Protein AF-A0A811YHH3-F1 (afdb_monomer)

Mean predicted aligned error: 13.28 Å

Nearest PDB structures (foldseek):
  6ade-assembly1_A  TM=9.528E-01  e=1.768E-38  Homo sapiens
  6lgm-assembly1_D  TM=9.668E-01  e=1.278E-37  Mus musculus
  6ynd-assembly1_A  TM=9.698E-01  e=2.095E-37  Homo sapiens
  8de5-assembly1_A  TM=9.684E-01  e=1.357E-33  Paracoccidioides lutzii Pb01
  7xzg-assembly1_A  TM=9.543E-01  e=1.935E-32  Candida albicans SC5314

InterPro domains:
  IPR020828 Glyceraldehyde 3-phosphate dehydrogenase, NAD(P) binding domain [SM00846] (1-48)
  IPR020829 Glyceraldehyde 3-phosphate dehydrogenase, catalytic domain [PF02800] (53-157)
  IPR020830 Glyceraldehyde 3-phosphate dehydrogenase, active site [PS00071] (46-53)
  IPR020831 Glyceraldehyde/Erythrose phosphate dehydrogenase family [PR00078] (7-20)
  IPR020831 Glyceraldehyde/Erythrose phosphate dehydrogenase family [PR00078] (42-60)
  IPR020831 Glyceraldehyde/Erythrose phosphate dehydrogenase family [PR00078] (69-85)
  IPR020831 Glyceraldehyde/Erythrose phosphate dehydrogenase family [PR00078] (126-143)
  IPR020831 Glyceraldehyde/Erythrose phosphate dehydrogenase family [PTHR10836] (1-210)
  IPR036291 NAD(P)-binding domain superfamily [SSF51735] (1-69)

Structure (mmCIF, N/CA/C/O backbone):
data_AF-A0A811YHH3-F1
#
_entry.id   AF-A0A811YHH3-F1
#
loop_
_atom_site.group_PDB
_atom_site.id
_atom_site.type_symbol
_atom_site.label_atom_id
_atom_site.label_alt_id
_atom_site.label_comp_id
_atom_site.label_asym_id
_atom_site.label_entity_id
_atom_site.label_seq_id
_atom_site.pdbx_PDB_ins_code
_atom_site.Cartn_x
_atom_site.Cartn_y
_atom_site.Cartn_z
_atom_site.occupancy
_atom_site.B_iso_or_equiv
_atom_site.auth_seq_id
_atom_site.auth_comp_id
_atom_site.auth_asym_id
_atom_site.auth_atom_id
_atom_site.pdbx_PDB_model_num
ATOM 1 N N . MET A 1 1 ? -6.705 -0.182 19.505 1.00 83.38 1 MET A N 1
ATOM 2 C CA . MET A 1 1 ? -8.167 -0.328 19.659 1.00 83.38 1 MET A CA 1
ATOM 3 C C . MET A 1 1 ? -8.702 0.463 20.841 1.00 83.38 1 MET A C 1
ATOM 5 O O . MET A 1 1 ? -9.678 1.171 20.647 1.00 83.38 1 MET A O 1
ATOM 9 N N . GLU A 1 2 ? -8.070 0.426 22.019 1.00 88.69 2 GLU A N 1
ATOM 10 C CA . GLU A 1 2 ? -8.538 1.144 23.222 1.00 88.69 2 GLU A CA 1
ATOM 11 C C . GLU A 1 2 ? -8.818 2.642 22.992 1.00 88.69 2 GLU A C 1
ATOM 13 O O . GLU A 1 2 ? -9.940 3.094 23.212 1.00 88.69 2 GLU A O 1
ATOM 18 N N . LYS A 1 3 ? -7.838 3.393 22.458 1.00 92.56 3 LYS A N 1
ATOM 19 C CA . LYS A 1 3 ? -7.996 4.830 22.155 1.00 92.56 3 LYS A CA 1
ATOM 20 C C . LYS A 1 3 ? -9.152 5.099 21.181 1.00 92.56 3 LYS A C 1
ATOM 22 O O . LYS A 1 3 ? -9.981 5.967 21.423 1.00 92.56 3 LYS A O 1
ATOM 27 N N . ALA A 1 4 ? -9.244 4.314 20.106 1.00 93.69 4 ALA A N 1
ATOM 28 C CA . ALA A 1 4 ? -10.322 4.422 19.119 1.00 93.69 4 ALA A CA 1
ATOM 29 C C . ALA A 1 4 ? -11.697 4.045 19.709 1.00 93.69 4 ALA A C 1
ATOM 31 O O . ALA A 1 4 ? -12.717 4.611 19.322 1.00 93.69 4 ALA A O 1
ATOM 32 N N . GLY A 1 5 ? -11.728 3.140 20.692 1.00 93.00 5 GLY A N 1
ATOM 33 C CA . GLY A 1 5 ? -12.937 2.719 21.397 1.00 93.00 5 GLY A CA 1
ATOM 34 C C . GLY A 1 5 ? -13.609 3.831 22.203 1.00 93.00 5 GLY A C 1
ATOM 35 O O . GLY A 1 5 ? -14.798 3.723 22.498 1.00 93.00 5 GLY A O 1
ATOM 36 N N . ALA A 1 6 ? -12.908 4.931 22.499 1.00 95.94 6 ALA A N 1
ATOM 37 C CA . ALA A 1 6 ? -13.519 6.116 23.097 1.00 95.94 6 ALA A CA 1
ATOM 38 C C . ALA A 1 6 ? -14.669 6.677 22.237 1.00 95.94 6 ALA A C 1
ATOM 40 O O . ALA A 1 6 ? -15.675 7.121 22.783 1.00 95.94 6 ALA A O 1
ATOM 41 N N . HIS A 1 7 ? -14.588 6.570 20.906 1.00 93.69 7 HIS A N 1
ATOM 42 C CA . HIS A 1 7 ? -15.678 6.990 20.019 1.00 93.69 7 HIS A CA 1
ATOM 43 C C . HIS A 1 7 ? -16.913 6.100 20.134 1.00 93.69 7 HIS A C 1
ATOM 45 O O . HIS A 1 7 ? -18.030 6.607 20.059 1.00 93.69 7 HIS A O 1
ATOM 51 N N . LEU A 1 8 ? -16.729 4.797 20.371 1.00 93.12 8 LEU A N 1
ATOM 52 C CA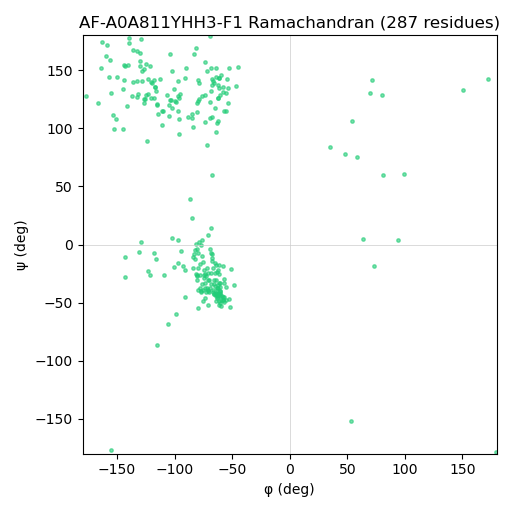 . LEU A 1 8 ? -17.845 3.884 20.627 1.00 93.12 8 LEU A CA 1
ATOM 53 C C . LEU A 1 8 ? -18.537 4.232 21.951 1.00 93.12 8 LEU A C 1
ATOM 55 O O . LEU A 1 8 ? -19.761 4.279 22.011 1.00 93.12 8 LEU A O 1
ATOM 59 N N . LYS A 1 9 ? -17.757 4.566 22.992 1.00 93.69 9 LYS A N 1
ATOM 60 C CA . LYS A 1 9 ? -18.299 5.083 24.263 1.00 93.69 9 LYS A CA 1
ATOM 61 C C . LYS A 1 9 ? -19.050 6.406 24.070 1.00 93.69 9 LYS A C 1
ATOM 63 O O . LYS A 1 9 ? -20.044 6.641 24.743 1.00 93.69 9 LYS A O 1
ATOM 68 N N . GLY A 1 10 ? -18.602 7.236 23.126 1.00 94.94 10 GLY A N 1
ATOM 69 C CA . GLY A 1 10 ? -19.262 8.479 22.717 1.00 94.94 10 GLY A CA 1
ATOM 70 C C . GLY A 1 10 ? -20.494 8.303 21.817 1.00 94.94 10 GLY A C 1
ATOM 71 O O . GLY A 1 10 ? -21.040 9.302 21.357 1.00 94.94 10 GLY A O 1
ATOM 72 N N . GLY A 1 11 ? -20.931 7.069 21.540 1.00 93.69 11 GLY A N 1
ATOM 73 C CA . GLY A 1 11 ? -22.145 6.780 20.769 1.00 93.69 11 GLY A CA 1
ATOM 74 C C . GLY A 1 11 ? -21.936 6.554 19.270 1.00 93.69 11 GLY A C 1
ATOM 75 O O . GLY A 1 11 ? -22.912 6.347 18.547 1.00 93.69 11 GLY A O 1
ATOM 76 N N . ALA A 1 12 ? -20.695 6.554 18.773 1.00 93.62 12 ALA A N 1
ATOM 77 C CA . ALA A 1 12 ? -20.431 6.139 17.398 1.00 93.62 12 ALA A CA 1
ATOM 78 C C . ALA A 1 12 ? -20.701 4.635 17.237 1.00 93.62 12 ALA A C 1
ATOM 80 O O . ALA A 1 12 ? -20.284 3.824 18.060 1.00 93.62 12 ALA A O 1
ATOM 81 N N . LYS A 1 13 ? -21.356 4.244 16.139 1.00 92.56 13 LYS A N 1
ATOM 82 C CA . LYS A 1 13 ? -21.619 2.827 15.832 1.00 92.56 13 LYS A CA 1
ATOM 83 C C . LYS A 1 13 ? -20.361 2.089 15.361 1.00 92.56 13 LYS A C 1
ATOM 85 O O . LYS A 1 13 ? -20.167 0.920 15.678 1.00 92.56 13 LYS A O 1
ATOM 90 N N . ARG A 1 14 ? -19.524 2.777 14.580 1.00 93.38 14 ARG A N 1
ATOM 91 C CA . ARG A 1 14 ? -18.320 2.245 13.927 1.00 93.38 14 ARG A CA 1
ATOM 92 C C . ARG A 1 14 ? -17.190 3.260 13.981 1.00 93.38 14 ARG A C 1
ATOM 94 O O . ARG A 1 14 ? -17.444 4.464 14.007 1.00 93.38 14 ARG A O 1
ATOM 101 N N . VAL A 1 15 ? -15.957 2.765 13.931 1.00 96.00 15 VAL A N 1
ATOM 102 C CA . VAL A 1 15 ? -14.743 3.582 13.845 1.00 96.00 15 VAL A CA 1
ATOM 103 C C . VAL A 1 15 ? -13.830 3.038 12.752 1.00 96.00 15 VAL A C 1
ATOM 105 O O . VAL A 1 15 ? -13.449 1.868 12.784 1.00 96.00 15 VAL A O 1
ATOM 108 N N . THR A 1 16 ? -13.434 3.914 11.831 1.00 96.44 16 THR A N 1
ATOM 109 C CA . THR A 1 16 ? -12.433 3.623 10.800 1.00 96.44 16 THR A CA 1
ATOM 110 C C . THR A 1 16 ? -11.176 4.433 11.091 1.00 96.44 16 THR A C 1
ATOM 112 O O . THR A 1 16 ? -11.189 5.662 11.057 1.00 96.44 16 THR A O 1
ATOM 115 N N . ILE A 1 17 ? -10.080 3.745 11.403 1.00 96.94 17 ILE A N 1
ATOM 116 C CA . ILE A 1 17 ? -8.772 4.352 11.661 1.00 96.94 17 ILE A CA 1
ATOM 117 C C . ILE A 1 17 ? -8.106 4.652 10.313 1.00 96.94 17 ILE A C 1
ATOM 119 O O . ILE A 1 17 ? -7.858 3.729 9.533 1.00 96.94 17 ILE A O 1
ATOM 123 N N . SER A 1 18 ? -7.766 5.918 10.055 1.00 95.62 18 SER A N 1
ATOM 124 C CA . SER A 1 18 ? -7.099 6.359 8.819 1.00 95.62 18 SER A CA 1
ATOM 125 C C . SER A 1 18 ? -5.563 6.246 8.899 1.00 95.62 18 SER A C 1
ATOM 127 O O . SER A 1 18 ? -4.824 7.129 8.465 1.00 95.62 18 SER A O 1
ATOM 129 N N . ALA A 1 19 ? -5.084 5.173 9.525 1.00 93.56 19 ALA A N 1
ATOM 130 C CA . ALA A 1 19 ? -3.677 4.825 9.679 1.00 93.56 19 ALA A CA 1
ATOM 131 C C . ALA A 1 19 ? -3.558 3.323 9.995 1.00 93.56 19 ALA A C 1
ATOM 133 O O . ALA A 1 19 ? -4.543 2.718 10.442 1.00 93.56 19 ALA A O 1
ATOM 134 N N . PRO A 1 20 ? -2.373 2.703 9.830 1.00 92.19 20 PRO A N 1
ATOM 135 C CA . PRO A 1 20 ? -2.136 1.342 10.292 1.00 92.19 20 PRO A CA 1
ATOM 136 C C . PRO A 1 20 ? -2.451 1.185 11.777 1.00 92.19 20 PRO A C 1
ATOM 138 O O . PRO A 1 20 ? -2.141 2.053 12.591 1.00 92.19 20 PRO A O 1
ATOM 141 N N . SER A 1 21 ? -3.016 0.037 12.133 1.00 91.12 21 SER A N 1
ATOM 142 C CA . SER A 1 21 ? -3.275 -0.325 13.521 1.00 91.12 21 SER A CA 1
ATOM 143 C C . SER A 1 21 ? -2.496 -1.579 13.905 1.00 91.12 21 SER A C 1
ATOM 145 O O . SER A 1 21 ? -2.335 -2.509 13.108 1.00 91.12 21 SER A O 1
ATOM 147 N N . ALA A 1 22 ? -1.986 -1.602 15.137 1.00 88.00 22 ALA A N 1
ATOM 148 C CA . ALA A 1 22 ? -1.325 -2.782 15.681 1.00 88.00 22 ALA A CA 1
ATOM 149 C C . ALA A 1 22 ? -2.329 -3.920 15.925 1.00 88.00 22 ALA A C 1
ATOM 151 O O . ALA A 1 22 ? -2.005 -5.080 15.663 1.00 88.00 22 ALA A O 1
ATOM 152 N N . ASP A 1 23 ? -3.534 -3.564 16.375 1.00 90.94 23 ASP A N 1
ATOM 153 C CA . ASP A 1 23 ? -4.532 -4.465 16.946 1.00 90.94 23 ASP A CA 1
ATOM 154 C C . ASP A 1 23 ? -5.891 -4.449 16.226 1.00 90.94 23 ASP A C 1
ATOM 156 O O . ASP A 1 23 ? -6.612 -5.442 16.296 1.00 90.94 23 ASP A O 1
ATOM 160 N N . ALA A 1 24 ? -6.248 -3.380 15.503 1.00 93.75 24 ALA A N 1
ATOM 161 C CA . ALA A 1 24 ? -7.458 -3.378 14.681 1.00 93.75 24 ALA A CA 1
ATOM 162 C C . ALA A 1 24 ? -7.231 -4.117 13.345 1.00 93.75 24 ALA A C 1
ATOM 164 O O . ALA A 1 24 ? -6.170 -3.956 12.726 1.00 93.75 24 ALA A O 1
ATOM 165 N N . PRO A 1 25 ? -8.222 -4.884 12.853 1.00 95.38 25 PRO A N 1
ATOM 166 C CA . PRO A 1 25 ? -8.148 -5.516 11.541 1.00 95.38 25 PRO A CA 1
ATOM 167 C C . PRO A 1 25 ? -8.032 -4.459 10.438 1.00 95.38 25 PRO A C 1
ATOM 169 O O . PRO A 1 25 ? -8.739 -3.448 10.444 1.00 95.38 25 PRO A O 1
ATOM 172 N N . MET A 1 26 ? -7.115 -4.700 9.499 1.00 95.75 26 MET A N 1
ATOM 173 C CA . MET A 1 26 ? -6.829 -3.797 8.387 1.00 95.75 26 MET A CA 1
ATOM 174 C C . MET A 1 26 ? -7.503 -4.276 7.106 1.00 95.75 26 MET A C 1
ATOM 176 O O . MET A 1 26 ? -7.386 -5.449 6.737 1.00 95.75 26 MET A O 1
ATOM 180 N N . PHE A 1 27 ? -8.143 -3.347 6.404 1.00 95.75 27 PHE A N 1
ATOM 181 C CA . PHE A 1 27 ? -8.781 -3.595 5.121 1.00 95.75 27 PHE A CA 1
ATOM 182 C C . PHE A 1 27 ? -8.218 -2.669 4.047 1.00 95.75 27 PHE A C 1
ATOM 184 O O . PHE A 1 27 ? -7.905 -1.512 4.309 1.00 95.75 27 PHE A O 1
ATOM 191 N N . VAL A 1 28 ? -8.080 -3.226 2.848 1.00 94.31 28 VAL A N 1
ATOM 192 C CA . VAL A 1 28 ? -7.706 -2.542 1.613 1.00 94.31 28 VAL A CA 1
ATOM 193 C C . VAL A 1 28 ? -8.769 -2.877 0.569 1.00 94.31 28 VAL A C 1
ATOM 195 O O . VAL A 1 28 ? -9.081 -4.054 0.311 1.00 94.31 28 VAL A O 1
ATOM 198 N N . MET A 1 29 ? -9.346 -1.829 -0.014 1.00 91.44 29 MET A N 1
ATOM 199 C CA . MET A 1 29 ? -10.337 -1.935 -1.084 1.00 91.44 29 MET A CA 1
ATOM 200 C C . MET A 1 29 ? -9.727 -2.638 -2.306 1.00 91.44 29 MET A C 1
ATOM 202 O O . MET A 1 29 ? -8.530 -2.555 -2.557 1.00 91.44 29 MET A O 1
ATOM 206 N N . GLY A 1 30 ? -10.514 -3.458 -3.004 1.00 88.88 30 GLY A N 1
ATOM 207 C CA . GLY A 1 30 ? -10.021 -4.341 -4.076 1.00 88.88 30 GLY A CA 1
ATOM 208 C C . GLY A 1 30 ? -9.218 -5.575 -3.621 1.00 88.88 30 GLY A C 1
ATOM 209 O O . GLY A 1 30 ? -9.133 -6.544 -4.367 1.00 88.88 30 GLY A O 1
ATOM 210 N N . VAL A 1 31 ? -8.695 -5.610 -2.386 1.00 92.62 31 VAL A N 1
ATOM 211 C CA . VAL A 1 31 ? -7.811 -6.701 -1.916 1.00 92.62 31 VAL A CA 1
ATOM 212 C C . VAL A 1 31 ? -8.515 -7.652 -0.949 1.00 92.62 31 VAL A C 1
ATOM 214 O O . VAL A 1 31 ? -8.763 -8.808 -1.283 1.00 92.62 31 VAL A O 1
ATOM 217 N N . ASN A 1 32 ? -8.845 -7.184 0.258 1.00 95.12 32 ASN A N 1
ATOM 218 C CA . ASN A 1 32 ? -9.413 -8.024 1.321 1.00 95.12 32 ASN A CA 1
ATOM 219 C C . ASN A 1 32 ? -10.690 -7.447 1.952 1.00 95.12 32 ASN A C 1
ATOM 221 O O . ASN A 1 32 ? -11.238 -8.075 2.853 1.00 95.12 32 ASN A O 1
ATOM 225 N N . HIS A 1 33 ? -11.184 -6.301 1.474 1.00 92.06 33 HIS A N 1
ATOM 226 C CA . HIS A 1 33 ? -12.417 -5.653 1.943 1.00 92.06 33 HIS A CA 1
ATOM 227 C C . HIS A 1 33 ? -13.626 -6.603 2.042 1.00 92.06 33 HIS A C 1
ATOM 229 O O . HIS A 1 33 ? -14.381 -6.522 3.002 1.00 92.06 33 HIS A O 1
ATOM 235 N N . LYS A 1 34 ? -13.759 -7.585 1.137 1.00 93.12 34 LYS A N 1
ATOM 236 C CA . LYS A 1 34 ? -14.837 -8.596 1.179 1.00 93.12 34 LYS A CA 1
ATOM 237 C C . LYS A 1 34 ? -14.834 -9.475 2.441 1.00 93.12 34 LYS A C 1
ATOM 239 O O . LYS A 1 34 ? -15.841 -10.115 2.717 1.00 93.12 34 LYS A O 1
ATOM 244 N N . LYS A 1 35 ? -13.724 -9.524 3.189 1.00 94.38 35 LYS A N 1
ATOM 245 C CA . LYS A 1 35 ? -13.607 -10.241 4.473 1.00 94.38 35 LYS A CA 1
ATOM 246 C C . LYS A 1 35 ? -14.151 -9.435 5.658 1.00 94.38 35 LYS A C 1
ATOM 248 O O . LYS A 1 35 ? -14.126 -9.935 6.778 1.00 94.38 35 LYS A O 1
ATOM 253 N N . TYR A 1 36 ? -14.571 -8.188 5.441 1.00 93.88 36 TYR A N 1
ATOM 254 C CA . TYR A 1 36 ? -15.203 -7.382 6.477 1.00 93.88 36 TYR A CA 1
ATOM 255 C C . TYR A 1 36 ? -16.508 -8.033 6.944 1.00 93.88 36 TYR A C 1
ATOM 257 O O . TYR A 1 36 ? -17.318 -8.480 6.131 1.00 93.88 36 TYR A O 1
ATOM 265 N N . ASP A 1 37 ? -16.711 -8.033 8.259 1.00 91.31 37 ASP A N 1
ATOM 266 C CA . ASP A 1 37 ? -17.938 -8.481 8.901 1.00 91.31 37 ASP A CA 1
ATOM 267 C C . ASP A 1 37 ? -18.468 -7.412 9.867 1.00 91.31 37 ASP A C 1
ATOM 269 O O . ASP A 1 37 ? -17.709 -6.676 10.503 1.00 91.31 37 ASP A O 1
ATOM 273 N N . ASN A 1 38 ? -19.792 -7.370 10.017 1.00 89.88 38 ASN A N 1
ATOM 274 C CA . ASN A 1 38 ? -20.492 -6.407 10.862 1.00 89.88 38 ASN A CA 1
ATOM 275 C C . ASN A 1 38 ? -20.247 -6.609 12.365 1.00 89.88 38 ASN A C 1
ATOM 277 O O . ASN A 1 38 ? -20.693 -5.780 13.156 1.00 89.88 38 ASN A O 1
ATOM 281 N N . SER A 1 39 ? -19.580 -7.668 12.812 1.00 91.62 39 SER A N 1
ATOM 282 C CA . SER A 1 39 ? -19.112 -7.757 14.201 1.00 91.62 39 SER A CA 1
ATOM 283 C C . SER A 1 39 ? -17.939 -6.809 14.486 1.00 91.62 39 SER A C 1
ATOM 285 O O . SER A 1 39 ? -17.700 -6.441 15.636 1.00 91.62 39 SER A O 1
ATOM 287 N N . LEU A 1 40 ? -17.228 -6.347 13.450 1.00 93.44 40 LEU A N 1
ATOM 288 C CA . LEU A 1 40 ? -16.049 -5.499 13.595 1.00 93.44 40 LEU A CA 1
ATOM 289 C C . LEU A 1 40 ? -16.448 -4.025 13.753 1.00 93.44 40 LEU A C 1
ATOM 291 O O . LEU A 1 40 ? -16.783 -3.328 12.792 1.00 93.44 40 LEU A O 1
ATOM 295 N N . ASN A 1 41 ? -16.424 -3.537 14.993 1.00 93.69 41 ASN A N 1
ATOM 296 C CA . ASN A 1 41 ? -16.786 -2.152 15.330 1.00 93.69 41 ASN A CA 1
ATOM 297 C C . ASN A 1 41 ? -15.657 -1.145 15.067 1.00 93.69 41 ASN A C 1
ATOM 299 O O . ASN A 1 41 ? -15.932 0.028 14.821 1.00 93.69 41 ASN A O 1
ATOM 303 N N . ILE A 1 42 ? -14.400 -1.591 15.124 1.00 95.88 42 ILE A N 1
ATOM 304 C CA . ILE A 1 42 ? -13.213 -0.765 14.887 1.00 95.88 42 ILE A CA 1
ATOM 305 C C . ILE A 1 42 ? -12.368 -1.458 13.828 1.00 95.88 42 ILE A C 1
ATOM 307 O O . ILE A 1 42 ? -11.936 -2.593 14.024 1.00 95.88 42 ILE A O 1
ATOM 311 N N . VAL A 1 43 ? -12.120 -0.767 12.723 1.00 96.50 43 VAL A N 1
ATOM 312 C CA . VAL A 1 43 ? -11.279 -1.254 11.626 1.00 96.50 43 VAL A CA 1
ATOM 313 C C . VAL A 1 43 ? -10.246 -0.201 11.245 1.00 96.50 43 VAL A C 1
ATOM 315 O O . VAL A 1 43 ? -10.362 0.963 11.622 1.00 96.50 43 VAL A O 1
ATOM 318 N N . SER A 1 44 ? -9.221 -0.596 10.499 1.00 96.56 44 SER A N 1
ATOM 319 C CA . SER A 1 44 ? -8.206 0.308 9.957 1.00 96.56 44 SER A CA 1
ATOM 320 C C . SER A 1 44 ? -8.192 0.236 8.435 1.00 96.56 44 SER A C 1
ATOM 322 O O . SER A 1 44 ? -8.244 -0.850 7.863 1.00 96.56 44 SER A O 1
ATOM 324 N N . ASN A 1 45 ? -8.056 1.390 7.783 1.00 95.50 45 ASN A N 1
ATOM 325 C CA . ASN A 1 45 ? -7.856 1.478 6.336 1.00 95.50 45 ASN A CA 1
ATOM 326 C C . ASN A 1 45 ? -6.371 1.335 5.939 1.00 95.50 45 ASN A C 1
ATOM 328 O O . ASN A 1 45 ? -5.943 1.841 4.907 1.00 95.50 45 ASN A O 1
ATOM 332 N N . ALA A 1 46 ? -5.541 0.717 6.790 1.00 95.31 46 ALA A N 1
ATOM 333 C CA . ALA A 1 46 ? -4.090 0.600 6.614 1.00 95.31 46 ALA A CA 1
ATOM 334 C C . ALA A 1 46 ? -3.394 1.965 6.370 1.00 95.31 46 ALA A C 1
ATOM 336 O O . ALA A 1 46 ? -3.853 2.990 6.868 1.00 95.31 46 ALA A O 1
ATOM 337 N N . SER A 1 47 ? -2.255 1.994 5.664 1.00 94.62 47 SER A N 1
ATOM 338 C CA . SER A 1 47 ? -1.575 3.233 5.233 1.00 94.62 47 SER A CA 1
ATOM 339 C C . SER A 1 47 ? -1.792 3.518 3.749 1.00 94.62 47 SER A C 1
ATOM 341 O O . SER A 1 47 ? -2.113 2.610 2.980 1.00 94.62 47 SER A O 1
ATOM 343 N N . CYS A 1 48 ? -1.510 4.750 3.325 1.00 91.81 48 CYS A N 1
ATOM 344 C CA . CYS A 1 48 ? -1.459 5.133 1.914 1.00 91.81 48 CYS A CA 1
ATOM 345 C C . CYS A 1 48 ? -0.534 4.204 1.097 1.00 91.81 48 CYS A C 1
ATOM 347 O O . CYS A 1 48 ? -0.963 3.639 0.094 1.00 91.81 48 CYS A O 1
ATOM 349 N N . THR A 1 49 ? 0.682 3.919 1.580 1.00 93.94 49 THR A N 1
ATOM 350 C CA . THR A 1 49 ? 1.615 2.996 0.906 1.00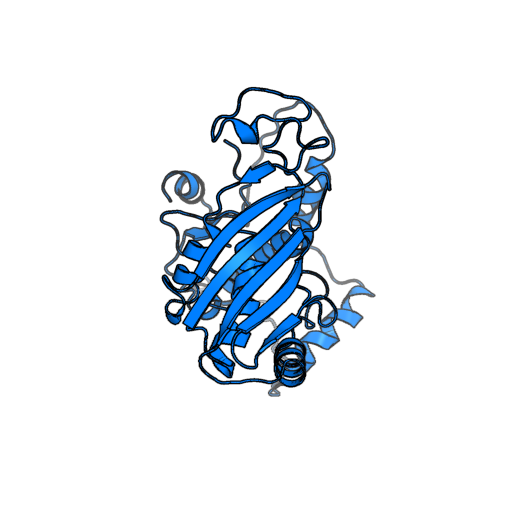 93.94 49 THR A CA 1
ATOM 351 C C . THR A 1 49 ? 1.094 1.561 0.856 1.00 93.94 49 THR A C 1
ATOM 353 O O . THR A 1 49 ? 1.304 0.875 -0.140 1.00 93.94 49 THR A O 1
ATOM 356 N N . THR A 1 50 ? 0.388 1.093 1.894 1.00 94.62 50 THR A N 1
ATOM 357 C CA . THR A 1 50 ? -0.199 -0.261 1.891 1.00 94.62 50 THR A CA 1
ATOM 358 C C . THR A 1 50 ? -1.289 -0.374 0.836 1.00 94.62 50 THR A C 1
ATOM 360 O O . THR A 1 50 ? -1.326 -1.366 0.117 1.00 94.62 50 THR A O 1
ATOM 363 N N . ASN A 1 51 ? -2.145 0.640 0.711 1.00 92.38 51 ASN A N 1
ATOM 364 C CA . ASN A 1 51 ? -3.201 0.639 -0.296 1.00 92.38 51 ASN A CA 1
ATOM 365 C C . ASN A 1 51 ? -2.657 0.809 -1.726 1.00 92.38 51 ASN A C 1
ATOM 367 O O . ASN A 1 51 ? -3.277 0.320 -2.659 1.00 92.38 51 ASN A O 1
ATOM 371 N N . CYS A 1 52 ? -1.480 1.414 -1.913 1.00 91.12 52 CYS A N 1
ATOM 372 C CA . CYS A 1 52 ? -0.806 1.418 -3.214 1.00 91.12 52 CYS A CA 1
ATOM 373 C C . CYS A 1 52 ? -0.163 0.058 -3.545 1.00 91.12 52 CYS A C 1
ATOM 375 O O . CYS A 1 52 ? -0.363 -0.482 -4.635 1.00 91.12 52 CYS A O 1
ATOM 377 N N . LEU A 1 53 ? 0.589 -0.517 -2.598 1.00 93.50 53 LEU A N 1
ATOM 378 C CA . LEU A 1 53 ? 1.365 -1.739 -2.817 1.00 93.50 53 LEU A CA 1
ATOM 379 C C . LEU A 1 53 ? 0.499 -3.004 -2.844 1.00 93.50 53 LEU A C 1
ATOM 381 O O . LEU A 1 53 ? 0.775 -3.902 -3.632 1.00 93.50 53 LEU A O 1
ATOM 385 N N . ALA A 1 54 ? -0.516 -3.118 -1.985 1.00 94.06 54 ALA A N 1
ATOM 386 C CA . ALA A 1 54 ? -1.264 -4.365 -1.833 1.00 94.06 54 ALA A CA 1
ATOM 387 C C . ALA A 1 54 ? -2.028 -4.783 -3.105 1.00 94.06 54 ALA A C 1
ATOM 389 O O . ALA A 1 54 ? -1.912 -5.952 -3.469 1.00 94.06 54 ALA A O 1
ATOM 390 N N . PRO A 1 55 ? -2.745 -3.898 -3.828 1.00 92.25 55 PRO A N 1
ATOM 391 C CA . PRO A 1 55 ? -3.389 -4.278 -5.084 1.00 92.25 55 PRO A CA 1
ATOM 392 C C . PRO A 1 55 ? -2.376 -4.707 -6.153 1.00 92.25 55 PRO A C 1
ATOM 394 O O . PRO A 1 55 ? -2.565 -5.738 -6.792 1.00 92.25 55 PRO A O 1
ATOM 397 N N . LEU A 1 56 ? -1.253 -3.986 -6.284 1.00 92.31 56 LEU A N 1
ATOM 398 C CA . LEU A 1 56 ? -0.171 -4.352 -7.206 1.00 92.31 56 LEU A CA 1
ATOM 399 C C . LEU A 1 56 ? 0.418 -5.721 -6.864 1.00 92.31 56 LEU A C 1
ATOM 401 O O . LEU A 1 56 ? 0.513 -6.592 -7.725 1.00 92.31 56 LEU A O 1
ATOM 405 N N . ALA A 1 57 ? 0.770 -5.931 -5.598 1.00 94.81 57 ALA A N 1
ATOM 406 C CA . ALA A 1 57 ? 1.319 -7.192 -5.133 1.00 94.81 57 ALA A CA 1
ATOM 407 C C . ALA A 1 57 ? 0.320 -8.344 -5.303 1.00 94.81 57 ALA A C 1
ATOM 409 O O . ALA A 1 57 ? 0.730 -9.433 -5.689 1.00 94.81 57 ALA A O 1
ATOM 410 N N . LYS A 1 58 ? -0.979 -8.103 -5.077 1.00 94.38 58 LYS A N 1
ATOM 411 C CA . LYS A 1 58 ? -2.035 -9.095 -5.295 1.00 94.38 58 LYS A CA 1
ATOM 412 C C . LYS A 1 58 ? -2.104 -9.530 -6.756 1.00 94.38 58 LYS A C 1
ATOM 414 O O . LYS A 1 58 ? -2.029 -10.721 -7.021 1.00 94.38 58 LYS A O 1
ATOM 419 N N . VAL A 1 59 ? -2.192 -8.582 -7.691 1.00 93.38 59 VAL A N 1
ATOM 420 C CA . VAL A 1 59 ? -2.271 -8.889 -9.129 1.00 93.38 59 VAL A CA 1
ATOM 421 C C . VAL A 1 59 ? -1.047 -9.684 -9.587 1.00 93.38 59 VAL A C 1
ATOM 423 O O . VAL A 1 59 ? -1.175 -10.693 -10.276 1.00 93.38 59 VAL A O 1
ATOM 426 N N . ILE A 1 60 ? 0.151 -9.280 -9.165 1.00 95.81 60 ILE A N 1
ATOM 427 C CA . ILE A 1 60 ? 1.372 -10.010 -9.520 1.00 95.81 60 ILE A CA 1
ATOM 428 C C . ILE A 1 60 ? 1.394 -11.404 -8.890 1.00 95.81 60 ILE A C 1
ATOM 430 O O . ILE A 1 60 ? 1.749 -12.370 -9.564 1.00 95.81 60 ILE A O 1
ATOM 434 N N . HIS A 1 61 ? 0.995 -11.527 -7.623 1.00 97.19 61 HIS A N 1
ATOM 435 C CA . HIS A 1 61 ? 0.979 -12.806 -6.924 1.00 97.19 61 HIS A CA 1
ATOM 436 C C . HIS A 1 61 ? -0.004 -13.795 -7.549 1.00 97.19 61 HIS A C 1
ATOM 438 O O . HIS A 1 61 ? 0.389 -14.917 -7.856 1.00 97.19 61 HIS A O 1
ATOM 444 N N . ASP A 1 62 ? -1.239 -13.362 -7.801 1.00 95.69 62 ASP A N 1
ATOM 445 C CA . ASP A 1 62 ? -2.302 -14.214 -8.336 1.00 95.69 62 ASP A CA 1
ATOM 446 C C . ASP A 1 62 ? -1.926 -14.792 -9.718 1.00 95.69 62 ASP A C 1
ATOM 448 O O . ASP A 1 62 ? -2.227 -15.947 -10.023 1.00 95.69 62 ASP A O 1
ATOM 452 N N . HIS A 1 63 ? -1.238 -14.010 -10.559 1.00 96.31 63 HIS A N 1
ATOM 453 C CA . HIS A 1 63 ? -0.897 -14.417 -11.926 1.00 96.31 63 HIS A CA 1
ATOM 454 C C . HIS A 1 63 ? 0.456 -15.131 -12.035 1.00 96.31 63 HIS A C 1
ATOM 456 O O . HIS A 1 63 ? 0.562 -16.166 -12.704 1.00 96.31 63 HIS A O 1
ATOM 462 N N . PHE A 1 64 ? 1.491 -14.594 -11.389 1.00 97.50 64 PHE A N 1
ATOM 463 C CA . PHE A 1 64 ? 2.881 -15.016 -11.594 1.00 97.50 64 PHE A CA 1
ATOM 464 C C . PHE A 1 64 ? 3.524 -15.641 -10.356 1.00 97.50 64 PHE A C 1
ATOM 466 O O . PHE A 1 64 ? 4.576 -16.265 -10.470 1.00 97.50 64 PHE A O 1
ATOM 473 N N . GLY A 1 65 ? 2.899 -15.512 -9.186 1.00 97.88 65 GLY A N 1
ATOM 474 C CA . GLY A 1 65 ? 3.505 -15.873 -7.912 1.00 97.88 65 GLY A CA 1
ATOM 475 C C . GLY A 1 65 ? 4.610 -14.891 -7.522 1.00 97.88 65 GLY A C 1
ATOM 476 O O . GLY A 1 65 ? 5.387 -14.421 -8.345 1.00 97.88 65 GLY A O 1
ATOM 477 N N . ILE A 1 66 ? 4.689 -14.581 -6.231 1.00 98.25 66 ILE A N 1
ATOM 478 C CA . ILE A 1 66 ? 5.798 -13.816 -5.650 1.00 98.25 66 ILE A CA 1
ATOM 479 C C . ILE A 1 66 ? 6.493 -14.770 -4.692 1.00 98.25 66 ILE A C 1
ATOM 481 O O . ILE A 1 66 ? 5.861 -15.277 -3.756 1.00 98.25 66 ILE A O 1
ATOM 485 N N . VAL A 1 67 ? 7.774 -15.016 -4.951 1.00 98.06 67 VAL A N 1
ATOM 486 C CA . VAL A 1 67 ? 8.658 -15.794 -4.079 1.00 98.06 67 VAL A CA 1
ATOM 487 C C . VAL A 1 67 ? 9.123 -14.896 -2.940 1.00 98.06 67 VAL A C 1
ATOM 489 O O . VAL A 1 67 ? 8.881 -15.189 -1.771 1.00 98.06 67 VAL A O 1
ATOM 492 N N . GLU A 1 68 ? 9.700 -13.753 -3.296 1.00 97.81 68 GLU A N 1
ATOM 493 C CA . GLU A 1 68 ? 10.197 -12.734 -2.377 1.00 97.81 68 GLU A CA 1
ATOM 494 C C . GLU A 1 68 ? 10.241 -11.366 -3.068 1.00 97.81 68 GLU A C 1
ATOM 496 O O . GLU A 1 68 ? 10.260 -11.271 -4.299 1.00 97.81 68 GLU A O 1
ATOM 501 N N . GLY A 1 69 ? 10.244 -10.290 -2.287 1.00 97.19 69 GLY A N 1
ATOM 502 C CA . GLY A 1 69 ? 10.355 -8.945 -2.827 1.00 97.19 69 GLY A CA 1
ATOM 503 C C . GLY A 1 69 ? 10.734 -7.887 -1.800 1.00 97.19 69 GLY A C 1
ATOM 504 O O . GLY A 1 69 ? 10.431 -7.977 -0.608 1.00 97.19 69 GLY A O 1
ATOM 505 N N . LEU A 1 70 ? 11.388 -6.849 -2.305 1.00 97.56 70 LEU A N 1
ATOM 506 C CA . LEU A 1 70 ? 11.749 -5.650 -1.574 1.00 97.56 70 LEU A CA 1
ATOM 507 C C . LEU A 1 70 ? 11.023 -4.466 -2.185 1.00 97.56 70 LEU A C 1
ATOM 509 O O . LEU A 1 70 ? 11.028 -4.279 -3.401 1.00 97.56 70 LEU A O 1
ATOM 513 N N . MET A 1 71 ? 10.414 -3.657 -1.327 1.00 96.44 71 MET A N 1
ATOM 514 C CA . MET A 1 71 ? 9.801 -2.406 -1.740 1.00 96.44 71 MET A CA 1
ATOM 515 C C . MET A 1 71 ? 10.553 -1.212 -1.162 1.00 96.44 71 MET A C 1
ATOM 517 O O . MET A 1 71 ? 10.964 -1.209 0.000 1.00 96.44 71 MET A O 1
ATOM 521 N N . THR A 1 72 ? 10.656 -0.161 -1.962 1.00 97.62 72 THR A N 1
ATOM 522 C CA . THR A 1 72 ? 11.070 1.168 -1.523 1.00 97.62 72 THR A CA 1
ATOM 523 C C . THR A 1 72 ? 9.976 2.148 -1.903 1.00 97.62 72 THR A C 1
ATOM 525 O O . THR A 1 72 ? 9.518 2.155 -3.039 1.00 97.62 72 THR A O 1
ATOM 528 N N . THR A 1 73 ? 9.517 2.976 -0.969 1.00 96.00 73 THR A N 1
ATOM 529 C CA . THR A 1 73 ? 8.615 4.080 -1.317 1.00 96.00 73 THR A CA 1
ATOM 530 C C . THR A 1 73 ? 9.388 5.383 -1.290 1.00 96.00 73 THR A C 1
ATOM 532 O O . THR A 1 73 ? 9.963 5.753 -0.268 1.00 96.00 73 THR A O 1
ATOM 535 N N . ILE A 1 74 ? 9.422 6.066 -2.428 1.00 96.56 74 ILE A N 1
ATOM 536 C CA . ILE A 1 74 ? 9.898 7.443 -2.497 1.00 96.56 74 ILE A CA 1
ATOM 537 C C . ILE A 1 74 ? 8.689 8.290 -2.133 1.00 96.56 74 ILE A C 1
ATOM 539 O O . ILE A 1 74 ? 7.692 8.321 -2.857 1.00 96.56 74 ILE A O 1
ATOM 543 N N . HIS A 1 75 ? 8.747 8.872 -0.944 1.00 95.75 75 HIS A N 1
ATOM 544 C CA . HIS A 1 75 ? 7.590 9.404 -0.261 1.00 95.75 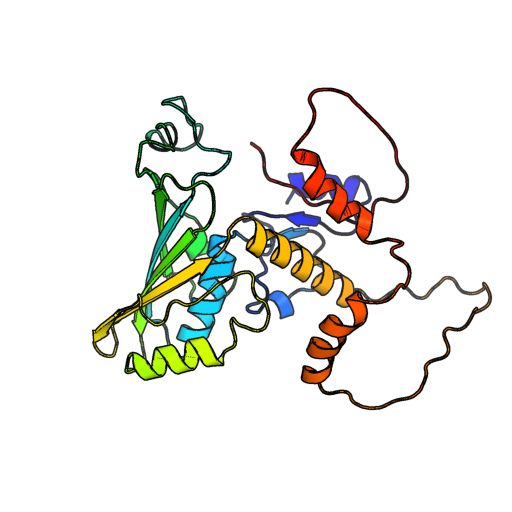75 HIS A CA 1
ATOM 545 C C . HIS A 1 75 ? 7.776 10.903 0.005 1.00 95.75 75 HIS A C 1
ATOM 547 O O . HIS A 1 75 ? 8.743 11.304 0.635 1.00 95.75 75 HIS A O 1
ATOM 553 N N . ALA A 1 76 ? 6.830 11.736 -0.410 1.00 92.88 76 ALA A N 1
ATOM 554 C CA . ALA A 1 76 ? 6.675 13.118 0.014 1.00 92.88 76 ALA A CA 1
ATOM 555 C C . ALA A 1 76 ? 6.821 13.300 1.531 1.00 92.88 76 ALA A C 1
ATOM 557 O O . ALA A 1 76 ? 6.557 12.396 2.346 1.00 92.88 76 ALA A O 1
ATOM 558 N N . VAL A 1 77 ? 7.241 14.502 1.904 1.00 93.50 77 VAL A N 1
ATOM 559 C CA . VAL A 1 77 ? 7.248 14.935 3.298 1.00 93.50 77 VAL A CA 1
ATOM 560 C C . VAL A 1 77 ? 5.811 14.979 3.820 1.00 93.50 77 VAL A C 1
ATOM 562 O O . VAL A 1 77 ? 4.867 15.150 3.058 1.00 93.50 77 VAL A O 1
ATOM 565 N N . THR A 1 78 ? 5.620 14.784 5.122 1.00 92.00 78 THR A N 1
ATOM 566 C CA . THR A 1 78 ? 4.291 14.850 5.747 1.00 92.00 78 THR A CA 1
ATOM 567 C C . THR A 1 78 ? 4.331 15.778 6.955 1.00 92.00 78 THR A C 1
ATOM 569 O O . THR A 1 78 ? 5.394 16.259 7.347 1.00 92.00 78 THR A O 1
ATOM 572 N N . ALA A 1 79 ? 3.182 15.998 7.592 1.00 93.19 79 ALA A N 1
ATOM 573 C CA . ALA A 1 79 ? 3.066 16.887 8.748 1.00 93.19 79 ALA A CA 1
ATOM 574 C C . ALA A 1 79 ? 3.962 16.509 9.947 1.00 93.19 79 ALA A C 1
ATOM 576 O O . ALA A 1 79 ? 4.188 17.336 10.825 1.00 93.19 79 ALA A O 1
ATOM 577 N N . THR A 1 80 ? 4.462 15.268 10.020 1.00 90.06 80 THR A N 1
ATOM 578 C CA . THR A 1 80 ? 5.326 14.833 11.131 1.00 90.06 80 THR A CA 1
ATOM 579 C C . THR A 1 80 ? 6.782 15.287 10.999 1.00 90.06 80 THR A C 1
ATOM 581 O O . THR A 1 80 ? 7.500 15.309 11.999 1.00 90.06 80 THR A O 1
ATOM 584 N N . GLN A 1 81 ? 7.225 15.628 9.787 1.00 94.19 81 GLN A N 1
ATOM 585 C CA . GLN A 1 81 ? 8.599 16.039 9.508 1.00 94.19 81 GLN A CA 1
ATOM 586 C C . GLN A 1 81 ? 8.815 17.531 9.810 1.00 94.19 81 GLN A C 1
ATOM 588 O O . GLN A 1 81 ? 7.863 18.290 9.995 1.00 94.19 81 GLN A O 1
ATOM 593 N N . LYS A 1 82 ? 10.081 17.952 9.906 1.00 95.19 82 LYS A N 1
ATOM 594 C CA . LYS A 1 82 ? 10.465 19.303 10.338 1.00 95.19 82 LYS A CA 1
ATOM 595 C C . LYS A 1 82 ? 10.858 20.192 9.159 1.00 95.19 82 LYS A C 1
ATOM 597 O O . LYS A 1 82 ? 11.380 19.717 8.156 1.00 95.19 82 LYS A O 1
ATOM 602 N N . THR A 1 83 ? 10.611 21.494 9.279 1.00 95.75 83 THR A N 1
ATOM 603 C CA . THR A 1 83 ? 11.015 22.494 8.272 1.00 95.75 83 THR A CA 1
ATOM 604 C C . THR A 1 83 ? 12.521 22.767 8.291 1.00 95.75 83 THR A C 1
ATOM 606 O O . THR A 1 83 ? 13.118 23.026 7.248 1.00 95.75 83 THR A O 1
ATOM 609 N N . VAL A 1 84 ? 13.120 22.688 9.477 1.00 96.00 84 VAL A N 1
ATOM 610 C CA . VAL A 1 84 ? 14.555 22.789 9.768 1.00 96.00 84 VAL A CA 1
ATOM 611 C C . VAL A 1 84 ? 14.926 21.695 10.765 1.00 96.00 84 VAL A C 1
ATOM 613 O O . VAL A 1 84 ? 14.034 21.097 11.368 1.00 96.00 84 VAL A O 1
ATOM 616 N N . ASP A 1 85 ? 16.219 21.456 10.959 1.00 97.00 85 ASP A N 1
ATOM 617 C CA . ASP A 1 85 ? 16.701 20.443 11.896 1.00 97.00 85 ASP A CA 1
ATOM 618 C C . ASP A 1 85 ? 16.144 20.665 13.313 1.00 97.00 85 ASP A C 1
ATOM 620 O O . ASP A 1 85 ? 16.194 21.766 13.867 1.00 97.00 85 ASP A O 1
ATOM 624 N N . GLY A 1 86 ? 15.604 19.606 13.911 1.00 96.12 86 GLY A N 1
ATOM 625 C CA . GLY A 1 86 ? 14.996 19.649 15.234 1.00 96.12 86 GLY A CA 1
ATOM 626 C C . GLY A 1 86 ? 14.813 18.266 15.862 1.00 96.12 86 GLY A C 1
ATOM 627 O O . GLY A 1 86 ? 15.067 17.241 15.229 1.00 96.12 86 GLY A O 1
ATOM 628 N N . PRO A 1 87 ? 14.366 18.204 17.126 1.00 95.31 87 PRO A N 1
ATOM 629 C CA . PRO A 1 87 ? 14.168 16.936 17.811 1.00 95.31 87 PRO A CA 1
ATOM 630 C C . PRO A 1 87 ? 13.046 16.114 17.160 1.00 95.31 87 PRO A C 1
ATOM 632 O O . PRO A 1 87 ? 11.981 16.632 16.806 1.00 95.31 87 PRO A O 1
ATOM 635 N N . SER A 1 88 ? 13.278 14.806 17.052 1.00 92.88 88 SER A N 1
ATOM 636 C CA . SER A 1 88 ? 12.307 13.821 16.575 1.00 92.88 88 SER A CA 1
ATOM 637 C C . SER A 1 88 ? 11.977 12.820 17.677 1.00 92.88 88 SER A C 1
ATOM 639 O O . SER A 1 88 ? 12.871 12.301 18.341 1.00 92.88 88 SER A O 1
ATOM 641 N N . GLY A 1 89 ? 10.687 12.514 17.839 1.00 86.25 89 GLY A N 1
ATOM 642 C CA . GLY A 1 89 ? 10.202 11.486 18.766 1.00 86.25 89 GLY A CA 1
ATOM 643 C C . GLY A 1 89 ? 10.341 10.049 18.246 1.00 86.25 89 GLY A C 1
ATOM 644 O O . GLY A 1 89 ? 9.889 9.125 18.914 1.00 86.25 89 GLY A O 1
ATOM 645 N N . LYS A 1 90 ? 10.911 9.856 17.047 1.00 84.38 90 LYS A N 1
ATOM 646 C CA . LYS A 1 90 ? 11.082 8.545 16.402 1.00 84.38 90 LYS A CA 1
ATOM 647 C C . LYS A 1 90 ? 12.560 8.196 16.241 1.00 84.38 90 LYS A C 1
ATOM 649 O O . LYS A 1 90 ? 13.121 7.525 17.100 1.00 84.38 90 LYS A O 1
ATOM 654 N N . LEU A 1 91 ? 13.185 8.640 15.150 1.00 88.00 91 LEU A N 1
ATOM 655 C CA . LEU A 1 91 ? 14.603 8.426 14.852 1.00 88.00 91 LEU A CA 1
ATOM 656 C C . LEU A 1 91 ? 15.308 9.762 14.611 1.00 88.00 91 LEU A C 1
ATOM 658 O O . LEU A 1 91 ? 14.679 10.740 14.213 1.00 88.00 91 LEU A O 1
ATOM 662 N N . TRP A 1 92 ? 16.624 9.809 14.831 1.00 89.69 92 TRP A N 1
ATOM 663 C CA . TRP A 1 92 ? 17.402 11.054 14.744 1.00 89.69 92 TRP A CA 1
ATOM 664 C C . TRP A 1 92 ? 17.346 11.697 13.352 1.00 89.69 92 TRP A C 1
ATOM 666 O O . TRP A 1 92 ? 17.192 12.909 13.247 1.00 89.69 92 TRP A O 1
ATOM 676 N N . HIS A 1 93 ? 17.402 10.891 12.287 1.00 89.62 93 HIS A N 1
ATOM 677 C CA . HIS A 1 93 ? 17.326 11.391 10.911 1.00 89.62 93 HIS A CA 1
ATOM 678 C C . HIS A 1 93 ? 15.946 11.962 10.548 1.00 89.62 93 HIS A C 1
ATOM 680 O O . HIS A 1 93 ? 15.875 12.853 9.711 1.00 89.62 93 HIS A O 1
ATOM 686 N N . ASP A 1 94 ? 14.861 11.545 11.216 1.00 90.38 94 ASP A N 1
ATOM 687 C CA . ASP A 1 94 ? 13.521 12.124 11.002 1.00 90.38 94 ASP A CA 1
ATOM 688 C C . ASP A 1 94 ? 13.421 13.584 11.488 1.00 90.38 94 ASP A C 1
ATOM 690 O O . ASP A 1 94 ? 12.447 14.278 11.191 1.00 90.38 94 ASP A O 1
ATOM 694 N N . GLY A 1 95 ? 14.401 14.036 12.278 1.00 93.62 95 GLY A N 1
ATOM 695 C CA . GLY A 1 95 ? 14.500 15.405 12.769 1.00 93.62 95 GLY A CA 1
ATOM 696 C C . GLY A 1 95 ? 15.129 16.378 11.777 1.00 93.62 95 GLY A C 1
ATOM 697 O O . GLY A 1 95 ? 15.042 17.580 12.000 1.00 93.62 95 GLY A O 1
ATOM 698 N N . GLN A 1 96 ? 15.750 15.884 10.703 1.00 95.75 96 GLN A N 1
ATOM 699 C CA . GLN A 1 96 ? 16.402 16.725 9.700 1.00 95.75 96 GLN A CA 1
ATOM 700 C C . GLN A 1 96 ? 15.380 17.537 8.891 1.00 95.75 96 GLN A C 1
ATOM 702 O O . GLN A 1 96 ? 14.240 17.107 8.688 1.00 95.75 96 GLN A O 1
ATOM 707 N N . GLY A 1 97 ? 15.801 18.703 8.395 1.00 96.12 97 GLY A N 1
ATOM 708 C CA . GLY A 1 97 ? 15.000 19.569 7.534 1.00 96.12 97 GLY A CA 1
ATOM 709 C C . GLY A 1 97 ? 14.494 18.825 6.296 1.00 96.12 97 GLY A C 1
ATOM 710 O O . GLY A 1 97 ? 15.269 18.382 5.446 1.00 96.12 97 GLY A O 1
ATOM 711 N N . ALA A 1 98 ? 13.176 18.668 6.198 1.00 95.69 98 ALA A N 1
ATOM 712 C CA . ALA A 1 98 ? 12.539 17.766 5.244 1.00 95.69 98 ALA A CA 1
ATOM 713 C C . ALA A 1 98 ? 12.572 18.279 3.799 1.00 95.69 98 ALA A C 1
ATOM 715 O O . ALA A 1 98 ? 12.517 17.490 2.859 1.00 95.69 98 ALA A O 1
ATOM 716 N N . ALA A 1 99 ? 12.661 19.598 3.615 1.00 95.75 99 ALA A N 1
ATOM 717 C CA . ALA A 1 99 ? 12.714 20.222 2.296 1.00 95.75 99 ALA A CA 1
ATOM 718 C C . ALA A 1 99 ? 14.136 20.237 1.702 1.00 95.75 99 ALA A C 1
ATOM 720 O O . ALA A 1 99 ? 14.311 20.603 0.544 1.00 95.75 99 ALA A O 1
ATOM 721 N N . GLN A 1 100 ? 15.147 19.856 2.488 1.00 95.00 100 GLN A N 1
ATOM 722 C CA . GLN A 1 100 ? 16.562 19.952 2.127 1.00 95.00 100 GLN A CA 1
ATOM 723 C C . GLN A 1 100 ? 17.261 18.586 2.078 1.00 95.00 100 GLN A C 1
ATOM 725 O O . GLN A 1 100 ? 18.407 18.513 1.646 1.00 95.00 100 GLN A O 1
ATOM 730 N N . ASN A 1 101 ? 16.592 17.508 2.504 1.00 96.81 101 ASN A N 1
ATOM 731 C CA . ASN A 1 101 ? 17.204 16.191 2.668 1.00 96.81 101 ASN A CA 1
ATOM 732 C C . ASN A 1 101 ? 16.403 15.077 1.988 1.00 96.81 101 ASN A C 1
ATOM 734 O O . ASN A 1 101 ? 15.180 15.137 1.869 1.00 96.81 101 ASN A O 1
ATOM 738 N N . ILE A 1 102 ? 17.117 14.013 1.610 1.00 97.81 102 ILE A N 1
ATOM 739 C CA . ILE A 1 102 ? 16.527 12.702 1.338 1.00 97.81 102 ILE A CA 1
ATOM 740 C C . ILE A 1 102 ? 16.680 11.878 2.615 1.00 97.81 102 ILE A C 1
ATOM 742 O O . ILE A 1 102 ? 17.790 11.478 2.958 1.00 97.81 102 ILE A O 1
ATOM 746 N N . ILE A 1 103 ? 15.582 11.640 3.330 1.00 96.62 103 ILE A N 1
ATOM 747 C CA . ILE A 1 103 ? 15.619 11.040 4.670 1.00 96.62 103 ILE A CA 1
ATOM 748 C C . ILE A 1 103 ? 15.175 9.574 4.578 1.00 96.62 103 ILE A C 1
ATOM 750 O O . ILE A 1 103 ? 13.997 9.313 4.309 1.00 96.62 103 ILE A O 1
ATOM 754 N N . PRO A 1 104 ? 16.070 8.591 4.784 1.00 95.94 104 PRO A N 1
ATOM 755 C CA . PRO A 1 104 ? 15.674 7.192 4.879 1.00 95.94 104 PRO A CA 1
ATOM 756 C C . PRO A 1 104 ? 14.724 7.001 6.061 1.00 95.94 104 PRO A C 1
ATOM 758 O O . PRO A 1 104 ? 14.913 7.613 7.101 1.00 95.94 104 PRO A O 1
ATOM 761 N N . ALA A 1 105 ? 13.727 6.134 5.932 1.00 92.44 105 ALA A N 1
ATOM 762 C CA . ALA A 1 105 ? 12.823 5.797 7.023 1.00 92.44 105 ALA A CA 1
ATOM 763 C C . ALA A 1 105 ? 12.424 4.322 6.958 1.00 92.44 105 ALA A C 1
ATOM 765 O O . ALA A 1 105 ? 12.175 3.759 5.888 1.00 92.44 105 ALA A O 1
ATOM 766 N N . SER A 1 106 ? 12.317 3.686 8.123 1.00 90.69 106 SER A N 1
ATOM 767 C CA . SER A 1 106 ? 11.707 2.358 8.209 1.00 90.69 106 SER A CA 1
ATOM 768 C C . SER A 1 106 ? 10.189 2.452 7.997 1.00 90.69 106 SER A C 1
ATOM 770 O O . SER A 1 106 ? 9.558 3.460 8.323 1.00 90.69 106 SER A O 1
ATOM 772 N N . THR A 1 107 ? 9.578 1.410 7.429 1.00 89.00 107 THR A N 1
ATOM 773 C CA . THR A 1 107 ? 8.129 1.374 7.187 1.00 89.00 107 THR A CA 1
ATOM 774 C C . THR A 1 107 ? 7.527 0.029 7.573 1.00 89.00 107 THR A C 1
ATOM 776 O O . THR A 1 107 ? 8.089 -1.032 7.314 1.00 89.00 107 THR A O 1
ATOM 779 N N . GLY A 1 108 ? 6.343 0.065 8.187 1.00 87.69 108 GLY A N 1
ATOM 780 C CA . GLY A 1 108 ? 5.561 -1.131 8.515 1.00 87.69 108 GLY A CA 1
ATOM 781 C C . GLY A 1 108 ? 4.738 -1.676 7.344 1.00 87.69 108 GLY A C 1
ATOM 782 O O . GLY A 1 108 ? 4.031 -2.667 7.512 1.00 87.69 108 GLY A O 1
ATOM 783 N N . THR A 1 109 ? 4.807 -1.038 6.172 1.00 88.75 109 THR A N 1
ATOM 784 C CA . THR A 1 109 ? 3.917 -1.306 5.030 1.00 88.75 109 THR A CA 1
ATOM 785 C C . THR A 1 109 ? 3.959 -2.757 4.577 1.00 88.75 109 THR A C 1
ATOM 787 O O . THR A 1 109 ? 2.922 -3.397 4.468 1.00 88.75 109 THR A O 1
ATOM 790 N N . ALA A 1 110 ? 5.143 -3.321 4.369 1.00 81.88 110 ALA A N 1
ATOM 791 C CA . ALA A 1 110 ? 5.248 -4.687 3.872 1.00 81.88 110 ALA A CA 1
ATOM 792 C C . ALA A 1 110 ? 4.718 -5.731 4.879 1.00 81.88 110 ALA A C 1
ATOM 794 O O . ALA A 1 110 ? 4.056 -6.695 4.496 1.00 81.88 110 ALA A O 1
ATOM 795 N N . LYS A 1 111 ? 4.886 -5.479 6.187 1.00 86.56 111 LYS A N 1
ATOM 796 C CA . LYS A 1 111 ? 4.233 -6.277 7.240 1.00 86.56 111 LYS A CA 1
ATOM 797 C C . LYS A 1 111 ? 2.708 -6.150 7.173 1.00 86.56 111 LYS A C 1
ATOM 799 O O . LYS A 1 111 ? 2.008 -7.130 7.404 1.00 86.56 111 LYS A O 1
ATOM 804 N N . ALA A 1 112 ? 2.188 -4.962 6.859 1.00 91.25 112 ALA A N 1
ATOM 805 C CA . ALA A 1 112 ? 0.757 -4.754 6.655 1.00 91.25 112 ALA A CA 1
ATOM 806 C C . ALA A 1 112 ? 0.247 -5.489 5.405 1.00 91.25 112 ALA A C 1
ATOM 808 O O . ALA A 1 112 ? -0.806 -6.116 5.486 1.00 91.25 112 ALA A O 1
ATOM 809 N N . VAL A 1 113 ? 1.018 -5.517 4.309 1.00 93.38 113 VAL A N 1
ATOM 810 C CA . VAL A 1 113 ? 0.707 -6.327 3.115 1.00 93.38 113 VAL A CA 1
ATOM 811 C C . VAL A 1 113 ? 0.574 -7.805 3.476 1.00 93.38 113 VAL A C 1
ATOM 813 O O . VAL A 1 113 ? -0.423 -8.418 3.116 1.00 93.38 113 VAL A O 1
ATOM 816 N N . GLY A 1 114 ? 1.490 -8.351 4.279 1.00 93.50 114 GLY A N 1
ATOM 817 C CA . GLY A 1 114 ? 1.385 -9.727 4.778 1.00 93.50 11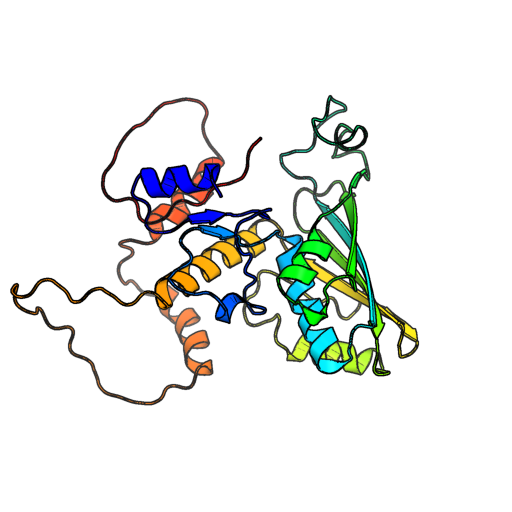4 GLY A CA 1
ATOM 818 C C . GLY A 1 114 ? 0.149 -10.001 5.649 1.00 93.50 114 GLY A C 1
ATOM 819 O O . GLY A 1 114 ? -0.312 -11.136 5.718 1.00 93.50 114 GLY A O 1
ATOM 820 N N . LYS A 1 115 ? -0.421 -8.975 6.299 1.00 93.06 115 LYS A N 1
ATOM 821 C CA . LYS A 1 115 ? -1.687 -9.094 7.044 1.00 93.06 115 LYS A CA 1
ATOM 822 C C . LYS A 1 115 ? -2.908 -9.053 6.119 1.00 93.06 115 LYS A C 1
ATOM 824 O O . LYS A 1 115 ? -3.868 -9.781 6.363 1.00 93.06 115 LYS A O 1
ATOM 829 N N . VAL A 1 116 ? -2.897 -8.212 5.081 1.00 94.25 116 VAL A N 1
ATOM 830 C CA . VAL A 1 116 ? -4.035 -8.089 4.147 1.00 94.25 116 VAL A CA 1
ATOM 831 C C . VAL A 1 116 ? -4.050 -9.194 3.085 1.00 94.25 116 VAL A C 1
ATOM 833 O O . VAL A 1 116 ? -5.127 -9.638 2.687 1.00 94.25 116 VAL A O 1
ATOM 836 N N . ILE A 1 117 ? -2.874 -9.691 2.691 1.00 95.75 117 ILE A N 1
ATOM 837 C CA . ILE A 1 117 ? -2.657 -10.808 1.764 1.00 95.75 117 ILE A CA 1
ATOM 838 C C . ILE A 1 117 ? -1.792 -11.857 2.488 1.00 95.75 117 ILE A C 1
ATOM 840 O O . ILE A 1 117 ? -0.562 -11.800 2.415 1.00 95.75 117 ILE A O 1
ATOM 844 N N . PRO A 1 118 ? -2.409 -12.814 3.209 1.00 95.69 118 PRO A N 1
ATOM 845 C CA . PRO A 1 118 ? -1.680 -13.788 4.027 1.00 95.69 118 PRO A CA 1
ATOM 846 C C . PRO A 1 118 ? -0.644 -14.630 3.269 1.00 95.69 118 PRO A C 1
ATOM 848 O O . PRO A 1 118 ? 0.380 -14.990 3.841 1.00 95.69 118 PRO A O 1
ATOM 851 N N . GLU A 1 119 ? -0.863 -14.898 1.980 1.00 96.62 119 GLU A N 1
ATOM 852 C CA . GLU A 1 119 ? 0.060 -15.650 1.108 1.00 96.62 119 GLU A CA 1
ATOM 853 C C . GLU A 1 119 ? 1.390 -14.916 0.848 1.00 96.62 119 GLU A C 1
ATOM 855 O O . GLU A 1 119 ? 2.404 -15.535 0.516 1.00 96.62 119 GLU A O 1
ATOM 860 N N . LEU A 1 120 ? 1.398 -13.594 1.051 1.00 96.62 120 LEU A N 1
ATOM 861 C CA . LEU A 1 120 ? 2.576 -12.730 0.960 1.00 96.62 120 LEU A CA 1
ATOM 862 C C . LEU A 1 120 ? 3.209 -12.445 2.326 1.00 96.62 120 LEU A C 1
ATOM 864 O O . LEU A 1 120 ? 4.170 -11.672 2.423 1.00 96.62 120 LEU A O 1
ATOM 868 N N . ASN A 1 121 ? 2.699 -13.052 3.401 1.00 95.50 121 ASN A N 1
ATOM 869 C CA . ASN A 1 121 ? 3.264 -12.871 4.727 1.00 95.50 121 ASN A CA 1
ATOM 870 C C . ASN A 1 121 ? 4.724 -13.338 4.754 1.00 95.50 121 ASN A C 1
ATOM 872 O O . ASN A 1 121 ? 5.040 -14.453 4.350 1.00 95.50 121 ASN A O 1
ATOM 876 N N . ARG A 1 122 ? 5.613 -12.467 5.248 1.00 93.62 122 ARG A N 1
ATOM 877 C CA . ARG A 1 122 ? 7.077 -12.657 5.278 1.00 93.62 122 ARG A CA 1
ATOM 878 C C . ARG A 1 122 ? 7.774 -12.761 3.914 1.00 93.62 122 ARG A C 1
ATOM 880 O O . ARG A 1 122 ? 8.982 -12.950 3.902 1.00 93.62 122 ARG A O 1
ATOM 887 N N . LYS A 1 123 ? 7.066 -12.579 2.796 1.00 96.56 123 LYS A N 1
ATOM 888 C CA . LYS A 1 123 ? 7.672 -12.536 1.453 1.00 96.56 123 LYS A CA 1
ATOM 889 C C . LYS A 1 123 ? 8.065 -11.132 1.014 1.00 96.56 123 LYS A C 1
ATOM 891 O O . LYS A 1 123 ? 8.905 -10.977 0.137 1.00 96.56 123 LYS A O 1
ATOM 896 N N . LEU A 1 124 ? 7.451 -10.112 1.612 1.00 95.69 124 LEU A N 1
ATOM 897 C CA . LEU A 1 124 ? 7.720 -8.713 1.309 1.00 95.69 124 LEU A CA 1
ATOM 898 C C . LEU A 1 124 ? 8.283 -7.997 2.537 1.00 95.69 124 LEU A C 1
ATOM 900 O O . LEU A 1 124 ? 7.751 -8.115 3.644 1.00 95.69 124 LEU A O 1
ATOM 904 N N . THR A 1 125 ? 9.324 -7.196 2.327 1.00 95.31 125 THR A N 1
ATOM 905 C CA . THR A 1 125 ? 9.789 -6.180 3.282 1.00 95.31 125 THR A CA 1
ATOM 906 C C . THR A 1 125 ? 10.192 -4.903 2.541 1.00 95.31 125 THR A C 1
ATOM 908 O O . THR A 1 125 ? 10.160 -4.863 1.311 1.00 95.31 125 THR A O 1
ATOM 911 N N . GLY A 1 126 ? 10.509 -3.826 3.256 1.00 94.88 126 GLY A N 1
ATOM 912 C CA . GLY A 1 126 ? 10.891 -2.588 2.592 1.00 94.88 126 GLY A CA 1
ATOM 913 C C . GLY A 1 126 ? 11.206 -1.410 3.485 1.00 94.88 126 GLY A C 1
ATOM 914 O O . GLY A 1 126 ? 11.140 -1.483 4.713 1.00 94.88 126 GLY A O 1
ATOM 915 N N . MET A 1 127 ? 11.514 -0.302 2.823 1.00 96.06 127 MET A N 1
ATOM 916 C CA . MET A 1 127 ? 11.841 0.976 3.444 1.00 96.06 127 MET A CA 1
ATOM 917 C C . MET A 1 127 ? 11.216 2.150 2.684 1.00 96.06 127 MET A C 1
ATOM 919 O O . MET A 1 127 ? 10.535 1.980 1.673 1.00 96.06 127 MET A O 1
ATOM 923 N N . ALA A 1 128 ? 11.421 3.357 3.191 1.00 95.75 128 ALA A N 1
ATOM 924 C CA . ALA A 1 128 ? 11.016 4.590 2.545 1.00 95.75 128 ALA A CA 1
ATOM 925 C C . ALA A 1 128 ? 12.205 5.546 2.423 1.00 95.75 128 ALA A C 1
ATOM 927 O O . ALA A 1 128 ? 13.089 5.551 3.276 1.00 95.75 128 ALA A O 1
ATOM 928 N N . PHE A 1 129 ? 12.179 6.395 1.403 1.00 97.38 129 PHE A N 1
ATOM 929 C CA . PHE A 1 129 ? 12.965 7.621 1.351 1.00 97.38 129 PHE A CA 1
ATOM 930 C C . PHE A 1 129 ? 12.001 8.793 1.339 1.00 97.38 129 PHE A C 1
ATOM 932 O O . PHE A 1 129 ? 11.158 8.887 0.449 1.00 97.38 129 PHE A O 1
ATOM 939 N N . ARG A 1 130 ? 12.105 9.677 2.328 1.00 95.38 130 ARG A N 1
ATOM 940 C CA . ARG A 1 130 ? 11.376 10.938 2.330 1.00 95.38 130 ARG A CA 1
ATOM 941 C C . ARG A 1 130 ? 12.097 11.918 1.426 1.00 95.38 130 ARG A C 1
ATOM 943 O O . ARG A 1 130 ? 13.290 12.123 1.623 1.00 95.38 130 ARG A O 1
ATOM 950 N N . VAL A 1 131 ? 11.398 12.485 0.451 1.00 96.75 131 VAL A N 1
ATOM 951 C CA . VAL A 1 131 ? 11.985 13.416 -0.522 1.00 96.75 131 VAL A CA 1
ATOM 952 C C . VAL A 1 131 ? 11.277 14.774 -0.496 1.00 96.75 131 VAL A C 1
ATOM 954 O O . VAL A 1 131 ? 10.087 14.791 -0.168 1.00 96.75 131 VAL A O 1
ATOM 957 N N . PRO A 1 132 ? 11.954 15.882 -0.875 1.00 96.56 132 PRO A N 1
ATOM 958 C CA . PRO A 1 132 ? 11.428 17.258 -0.850 1.00 96.56 132 PRO A CA 1
ATOM 959 C C . PRO A 1 132 ? 10.289 17.545 -1.843 1.00 96.56 132 PRO A C 1
ATOM 961 O O . PRO A 1 132 ? 10.379 18.404 -2.716 1.00 96.56 132 PRO A O 1
ATOM 964 N N . THR A 1 133 ? 9.189 16.819 -1.712 1.00 91.25 133 THR A N 1
ATOM 965 C CA . THR A 1 133 ? 7.951 17.017 -2.465 1.00 91.25 133 THR A CA 1
ATOM 966 C C . THR A 1 133 ? 6.803 17.113 -1.466 1.00 91.25 133 THR A C 1
ATOM 968 O O . THR A 1 133 ? 6.840 16.407 -0.455 1.00 91.25 133 THR A O 1
ATOM 971 N N . PRO A 1 134 ? 5.821 18.004 -1.687 1.00 88.69 134 PRO A N 1
ATOM 972 C CA . PRO A 1 134 ? 4.747 18.238 -0.724 1.00 88.69 134 PRO A CA 1
ATOM 973 C C . PRO A 1 134 ? 3.659 17.157 -0.753 1.00 88.69 134 PRO A C 1
ATOM 975 O O . PRO A 1 134 ? 2.987 16.956 0.248 1.00 88.69 134 PRO A O 1
ATOM 978 N N . ASN A 1 135 ? 3.474 16.475 -1.884 1.00 87.12 135 ASN A N 1
ATOM 979 C CA . ASN A 1 135 ? 2.482 15.420 -2.067 1.00 87.12 135 ASN A CA 1
ATOM 980 C C . ASN A 1 135 ? 2.892 14.528 -3.253 1.00 87.12 135 ASN A C 1
ATOM 982 O O . ASN A 1 135 ? 3.794 14.896 -4.008 1.00 87.12 135 ASN A O 1
ATOM 986 N N . VAL A 1 136 ? 2.179 13.413 -3.436 1.00 84.56 136 VAL A N 1
ATOM 987 C CA . VAL A 1 136 ? 2.388 12.382 -4.465 1.00 84.56 136 VAL A CA 1
ATOM 988 C C . VAL A 1 136 ? 3.657 11.573 -4.242 1.00 84.56 136 VAL A C 1
ATOM 990 O O . VAL A 1 136 ? 4.751 12.087 -4.024 1.00 84.56 136 VAL A O 1
ATOM 993 N N . LEU A 1 137 ? 3.496 10.256 -4.299 1.00 88.25 137 LEU A N 1
ATOM 994 C CA . LEU A 1 137 ? 4.523 9.288 -3.953 1.00 88.25 137 LEU A CA 1
ATOM 995 C C . LEU A 1 137 ? 4.621 8.219 -5.029 1.00 88.25 137 LEU A C 1
ATOM 997 O O . LEU A 1 137 ? 3.709 8.017 -5.833 1.00 88.25 137 LEU A O 1
ATOM 1001 N N . VAL A 1 138 ? 5.698 7.449 -4.956 1.00 92.56 138 VAL A N 1
ATOM 1002 C CA . VAL A 1 138 ? 5.882 6.273 -5.796 1.00 92.56 138 VAL A CA 1
ATOM 1003 C C . VAL A 1 138 ? 6.325 5.075 -4.959 1.00 92.56 138 VAL A C 1
ATOM 1005 O O . VAL A 1 138 ? 7.085 5.195 -3.991 1.00 92.56 138 VAL A O 1
ATOM 1008 N N . VAL A 1 139 ? 5.793 3.906 -5.301 1.00 94.00 139 VAL A N 1
ATOM 1009 C CA . VAL A 1 139 ? 6.245 2.598 -4.832 1.00 94.00 139 VAL A CA 1
ATOM 1010 C C . VAL A 1 139 ? 7.117 1.987 -5.917 1.00 94.00 139 VAL A C 1
ATOM 1012 O O . VAL A 1 139 ? 6.673 1.804 -7.048 1.00 94.00 139 VAL A O 1
ATOM 1015 N N . ASP A 1 140 ? 8.341 1.648 -5.542 1.00 96.19 140 ASP A N 1
ATOM 1016 C CA . ASP A 1 140 ? 9.229 0.746 -6.261 1.00 96.19 140 ASP A CA 1
ATOM 1017 C C . ASP A 1 140 ? 9.103 -0.632 -5.612 1.00 96.19 140 ASP A C 1
ATOM 1019 O O . ASP A 1 140 ? 9.438 -0.796 -4.439 1.00 96.19 140 ASP A O 1
ATOM 1023 N N . LEU A 1 141 ? 8.579 -1.605 -6.353 1.00 96.81 141 LEU A N 1
ATOM 1024 C CA . LEU A 1 141 ? 8.523 -3.002 -5.947 1.00 96.81 141 LEU A CA 1
ATOM 1025 C C . LEU A 1 141 ? 9.483 -3.803 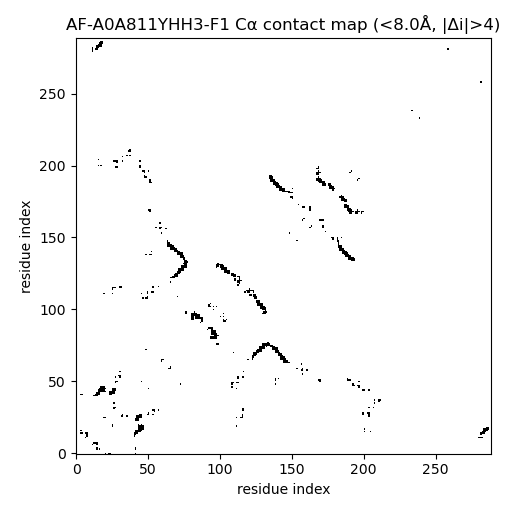-6.816 1.00 96.81 141 LEU A C 1
ATOM 1027 O O . LEU A 1 141 ? 9.253 -3.967 -8.010 1.00 96.81 141 LEU A O 1
ATOM 1031 N N . THR A 1 142 ? 10.519 -4.359 -6.203 1.00 98.12 142 THR A N 1
ATOM 1032 C CA . THR A 1 142 ? 11.401 -5.340 -6.833 1.00 98.12 142 THR A CA 1
ATOM 1033 C C . THR A 1 142 ? 11.040 -6.720 -6.311 1.00 98.12 142 THR A C 1
ATOM 1035 O O . THR A 1 142 ? 11.028 -6.927 -5.098 1.00 98.12 142 THR A O 1
ATOM 1038 N N . CYS A 1 143 ? 10.722 -7.666 -7.188 1.00 97.19 143 CYS A N 1
ATOM 1039 C CA . CYS A 1 143 ? 10.316 -9.001 -6.766 1.00 97.19 143 CYS A CA 1
ATOM 1040 C C . CYS A 1 143 ? 10.833 -10.108 -7.682 1.00 97.19 143 CYS A C 1
ATOM 1042 O O . CYS A 1 143 ? 11.091 -9.911 -8.872 1.00 97.19 143 CYS A O 1
ATOM 1044 N N . HIS A 1 144 ? 10.969 -11.282 -7.073 1.00 98.44 144 HIS A N 1
ATOM 1045 C CA . HIS A 1 144 ? 11.263 -12.540 -7.728 1.00 98.44 144 HIS A CA 1
ATOM 1046 C C . HIS A 1 144 ? 9.959 -13.326 -7.918 1.00 98.44 144 HIS A C 1
ATOM 1048 O O . HIS A 1 144 ? 9.225 -13.582 -6.956 1.00 98.44 144 HIS A O 1
ATOM 1054 N N . LEU A 1 145 ? 9.660 -13.669 -9.167 1.00 98.25 145 LEU A N 1
ATOM 1055 C CA . LEU A 1 145 ? 8.461 -14.368 -9.598 1.00 98.25 145 LEU A CA 1
ATOM 1056 C C . LEU A 1 145 ? 8.671 -15.877 -9.598 1.00 98.25 145 LEU A C 1
ATOM 1058 O O . LEU A 1 145 ? 9.723 -16.377 -9.997 1.00 98.25 145 LEU A O 1
ATOM 1062 N N . GLU A 1 146 ? 7.625 -16.605 -9.226 1.00 97.88 146 GLU A N 1
ATOM 1063 C CA . GLU A 1 146 ? 7.628 -18.067 -9.287 1.00 97.88 146 GLU A CA 1
ATOM 1064 C C . GLU A 1 146 ? 7.524 -18.552 -10.739 1.00 97.88 146 GLU A C 1
ATOM 1066 O O . GLU A 1 146 ? 8.291 -19.406 -11.182 1.00 97.88 146 GLU A O 1
ATOM 1071 N N . LYS A 1 147 ? 6.610 -17.958 -11.513 1.00 97.75 147 LYS A N 1
ATOM 1072 C CA . LYS A 1 147 ? 6.414 -18.242 -12.936 1.00 97.75 147 LYS A CA 1
ATOM 1073 C C . LYS A 1 147 ? 7.156 -17.213 -13.779 1.00 97.75 147 LYS A C 1
ATOM 1075 O O . LYS A 1 147 ? 6.931 -16.012 -13.636 1.00 97.75 147 LYS A O 1
ATOM 1080 N N . ALA A 1 148 ? 7.979 -17.701 -14.705 1.00 97.19 148 ALA A N 1
ATOM 1081 C CA . ALA A 1 148 ? 8.659 -16.868 -15.687 1.00 97.19 148 ALA A CA 1
ATOM 1082 C C . ALA A 1 148 ? 7.644 -16.063 -16.518 1.00 97.19 148 ALA A C 1
ATOM 1084 O O . ALA A 1 148 ? 6.686 -16.625 -17.057 1.00 97.19 148 ALA A O 1
ATOM 1085 N N . ALA A 1 149 ? 7.862 -14.759 -16.663 1.00 96.50 149 ALA A N 1
ATOM 1086 C CA . ALA A 1 149 ? 7.012 -13.882 -17.448 1.00 96.50 149 ALA A CA 1
ATOM 1087 C C . ALA A 1 149 ? 7.814 -12.780 -18.145 1.00 96.50 149 ALA A C 1
ATOM 1089 O O . ALA A 1 149 ? 8.620 -12.074 -17.543 1.00 96.50 149 ALA A O 1
ATOM 1090 N N . LYS A 1 150 ? 7.529 -12.574 -19.436 1.00 96.25 150 LYS A N 1
ATOM 1091 C CA . LYS A 1 150 ? 8.036 -11.412 -20.173 1.00 96.25 150 LYS A CA 1
ATOM 1092 C C . LYS A 1 150 ? 7.400 -10.136 -19.629 1.00 96.25 150 LYS A C 1
ATOM 1094 O O . LYS A 1 150 ? 6.200 -10.108 -19.347 1.00 96.25 150 LYS A O 1
ATOM 1099 N N . TYR A 1 151 ? 8.180 -9.058 -19.563 1.00 94.31 151 TYR A N 1
ATOM 1100 C CA . TYR A 1 151 ? 7.726 -7.776 -19.018 1.00 94.31 151 TYR A CA 1
ATOM 1101 C C . TYR A 1 151 ? 6.463 -7.237 -19.709 1.00 94.31 151 TYR A C 1
ATOM 1103 O O . TYR A 1 151 ? 5.566 -6.718 -19.050 1.00 94.31 151 TYR A O 1
ATOM 1111 N N . ASP A 1 152 ? 6.328 -7.438 -21.022 1.00 93.19 152 ASP A N 1
ATOM 1112 C CA . ASP A 1 152 ? 5.121 -7.053 -21.762 1.00 93.19 152 ASP A CA 1
ATOM 1113 C C . ASP A 1 152 ? 3.861 -7.791 -21.300 1.00 93.19 152 ASP A C 1
ATOM 1115 O O . ASP A 1 152 ? 2.785 -7.193 -21.251 1.00 93.19 152 ASP A O 1
ATOM 1119 N N . ASN A 1 153 ? 3.982 -9.060 -20.907 1.00 93.44 153 ASN A N 1
ATOM 1120 C CA . ASN A 1 153 ? 2.858 -9.822 -20.368 1.00 93.44 153 ASN A CA 1
ATOM 1121 C C . ASN A 1 153 ? 2.486 -9.325 -18.970 1.00 93.44 153 ASN A C 1
ATOM 1123 O O . ASN A 1 153 ? 1.303 -9.183 -18.671 1.00 93.44 153 ASN A O 1
ATOM 1127 N N . ILE A 1 154 ? 3.482 -8.988 -18.146 1.00 92.44 154 ILE A N 1
ATOM 1128 C CA . ILE A 1 154 ? 3.256 -8.400 -16.821 1.00 92.44 154 ILE A CA 1
ATOM 1129 C C . ILE A 1 154 ? 2.521 -7.063 -16.951 1.00 92.44 154 ILE A C 1
ATOM 1131 O O . ILE A 1 154 ? 1.492 -6.872 -16.309 1.00 92.44 154 ILE A O 1
ATOM 1135 N N . LYS A 1 155 ? 2.980 -6.166 -17.837 1.00 90.56 155 LYS A N 1
ATOM 1136 C CA . LYS A 1 155 ? 2.310 -4.880 -18.098 1.00 90.56 155 LYS A CA 1
ATOM 1137 C C . LYS A 1 155 ? 0.850 -5.069 -18.497 1.00 90.56 155 LYS A C 1
ATOM 1139 O O . LYS A 1 155 ? -0.016 -4.400 -17.944 1.00 90.56 155 LYS A O 1
ATOM 1144 N N . LYS A 1 156 ? 0.577 -5.984 -19.434 1.00 88.69 156 LYS A N 1
ATOM 1145 C CA . LYS A 1 156 ? -0.789 -6.281 -19.888 1.00 88.69 156 LYS A CA 1
ATOM 1146 C C . LYS A 1 156 ? -1.675 -6.725 -18.733 1.00 88.69 156 LYS A C 1
ATOM 1148 O O . LYS A 1 156 ? -2.757 -6.174 -18.581 1.00 88.69 156 LYS A O 1
ATOM 1153 N N . VAL A 1 157 ? -1.200 -7.658 -17.906 1.00 87.31 157 VAL A N 1
ATOM 1154 C CA . VAL A 1 157 ? -1.945 -8.141 -16.735 1.00 87.31 157 VAL A CA 1
ATOM 1155 C C . VAL A 1 157 ? -2.243 -6.991 -15.775 1.00 87.31 157 VAL A C 1
ATOM 1157 O O . VAL A 1 157 ? -3.408 -6.744 -15.480 1.00 87.31 157 VAL A O 1
ATOM 1160 N N . VAL A 1 158 ? -1.224 -6.229 -15.370 1.00 82.88 158 VAL A N 1
ATOM 1161 C CA . VAL A 1 158 ? -1.377 -5.127 -14.405 1.00 82.88 158 VAL A CA 1
ATOM 1162 C C . VAL A 1 158 ? -2.341 -4.053 -14.917 1.00 82.88 158 VAL A C 1
ATOM 1164 O O . VAL A 1 158 ? -3.192 -3.599 -14.161 1.00 82.88 158 VAL A O 1
ATOM 1167 N N . VAL A 1 159 ? -2.273 -3.689 -16.201 1.00 78.69 159 VAL A N 1
ATOM 1168 C CA . VAL A 1 159 ? -3.202 -2.720 -16.811 1.00 78.69 159 VAL A CA 1
ATOM 1169 C C . VAL A 1 159 ? -4.619 -3.298 -16.939 1.00 78.69 159 VAL A C 1
ATOM 1171 O O . VAL A 1 159 ? -5.589 -2.599 -16.659 1.00 78.69 159 VAL A O 1
ATOM 1174 N N . SER A 1 160 ? -4.755 -4.573 -17.320 1.00 67.75 160 SER A N 1
ATOM 1175 C CA . SER A 1 160 ? -6.057 -5.229 -17.534 1.00 67.75 160 SER A CA 1
ATOM 1176 C C . SER A 1 160 ? -6.837 -5.505 -16.251 1.00 67.75 160 SER A C 1
ATOM 1178 O O . SER A 1 160 ? -8.061 -5.437 -16.261 1.00 67.75 160 SER A O 1
ATOM 1180 N N . CYS A 1 161 ? -6.149 -5.746 -15.128 1.00 64.06 161 CYS A N 1
ATOM 1181 C CA . CYS A 1 161 ? -6.773 -5.919 -13.813 1.00 64.06 161 CYS A CA 1
ATOM 1182 C C . CYS A 1 161 ? -7.353 -4.614 -13.243 1.00 64.06 161 CYS A C 1
ATOM 1184 O O . CYS A 1 161 ? -7.811 -4.596 -12.105 1.00 64.06 161 CYS A O 1
ATOM 1186 N N . ASN A 1 162 ? -7.369 -3.558 -14.059 1.00 52.12 162 ASN A N 1
ATOM 1187 C CA . ASN A 1 162 ? -8.116 -2.336 -13.858 1.00 52.12 162 ASN A CA 1
ATOM 1188 C C . ASN A 1 162 ? -7.752 -1.637 -12.541 1.00 52.12 162 ASN A C 1
ATOM 1190 O O . ASN A 1 162 ? -8.520 -1.592 -11.588 1.00 52.12 162 ASN A O 1
ATOM 1194 N N . PHE A 1 163 ? -6.583 -0.996 -12.532 1.00 49.09 163 PHE A N 1
ATOM 1195 C CA . PHE A 1 163 ? -6.354 0.163 -11.660 1.00 49.09 163 PHE A CA 1
ATOM 1196 C C . PHE A 1 163 ? -7.169 1.396 -12.111 1.00 49.09 163 PHE A C 1
ATOM 1198 O O . PHE A 1 163 ? -7.127 2.427 -11.451 1.00 49.09 163 PHE A O 1
ATOM 1205 N N . ASN A 1 164 ? -7.898 1.299 -13.233 1.00 37.38 164 ASN A N 1
ATOM 1206 C CA . ASN A 1 164 ? -8.506 2.414 -13.961 1.00 37.38 164 ASN A CA 1
ATOM 1207 C C . ASN A 1 164 ? -10.016 2.595 -13.736 1.00 37.38 164 ASN A C 1
ATOM 1209 O O . ASN A 1 164 ? -10.599 3.473 -14.365 1.00 37.38 164 ASN A O 1
ATOM 1213 N N . SER A 1 165 ? -10.669 1.839 -12.847 1.00 34.12 165 SER A N 1
ATOM 1214 C CA . SER A 1 165 ? -12.069 2.141 -12.502 1.00 34.12 165 SER A CA 1
ATOM 1215 C C . SER A 1 165 ? -12.224 3.335 -11.546 1.00 34.12 165 SER A C 1
ATOM 1217 O O . SER A 1 165 ? -13.353 3.680 -11.215 1.00 34.12 165 SER A O 1
ATOM 1219 N N . ASP A 1 166 ? -11.130 3.979 -11.119 1.00 40.56 166 ASP A N 1
ATOM 1220 C CA . ASP A 1 166 ? -11.180 5.284 -10.452 1.00 40.56 166 ASP A CA 1
ATOM 1221 C C . ASP A 1 166 ? -9.851 6.049 -10.616 1.00 40.56 166 ASP A C 1
ATOM 1223 O O . ASP A 1 166 ? -8.771 5.513 -10.369 1.00 40.56 166 ASP A O 1
ATOM 1227 N N . THR A 1 167 ? -9.907 7.312 -11.032 1.00 40.62 167 THR A N 1
ATOM 1228 C CA . THR A 1 167 ? -8.779 8.156 -11.479 1.00 40.62 167 THR A CA 1
ATOM 1229 C C . THR A 1 167 ? -7.772 8.568 -10.391 1.00 40.62 167 THR A C 1
ATOM 1231 O O . THR A 1 167 ? -6.981 9.484 -10.613 1.00 40.62 167 THR A O 1
ATOM 1234 N N . HIS A 1 168 ? -7.769 7.950 -9.204 1.00 50.47 168 HIS A N 1
ATOM 1235 C CA . HIS A 1 168 ? -7.292 8.665 -8.014 1.00 50.47 168 HIS A CA 1
ATOM 1236 C C . HIS A 1 168 ? -6.270 7.995 -7.090 1.00 50.47 168 HIS A C 1
ATOM 1238 O O . HIS A 1 168 ? -5.814 8.695 -6.186 1.00 50.47 168 HIS A O 1
ATOM 1244 N N . SER A 1 169 ? -5.866 6.722 -7.235 1.00 55.16 169 SER A N 1
ATOM 1245 C CA . SER A 1 169 ? -5.282 6.068 -6.043 1.00 55.16 169 SER A CA 1
ATOM 1246 C C . SER A 1 169 ? -4.103 5.082 -6.180 1.00 55.16 169 SER A C 1
ATOM 1248 O O . SER A 1 169 ? -3.279 5.053 -5.270 1.00 55.16 169 SER A O 1
ATOM 1250 N N . SER A 1 170 ? -3.891 4.354 -7.281 1.00 66.94 170 SER A N 1
ATOM 1251 C CA . SER A 1 170 ? -2.597 3.684 -7.555 1.00 66.94 170 SER A CA 1
ATOM 1252 C C . SER A 1 170 ? -2.407 3.504 -9.057 1.00 66.94 170 SER A C 1
ATOM 1254 O O . SER A 1 170 ? -3.129 2.738 -9.684 1.00 66.94 170 SER A O 1
ATOM 1256 N N . THR A 1 171 ? -1.452 4.217 -9.643 1.00 79.19 171 THR A N 1
ATOM 1257 C CA . THR A 1 171 ? -1.246 4.299 -11.090 1.00 79.19 171 THR A CA 1
ATOM 1258 C C . THR A 1 171 ? 0.041 3.585 -11.473 1.00 79.19 171 THR A C 1
ATOM 1260 O O . THR A 1 171 ? 1.145 4.118 -11.312 1.00 79.19 171 THR A O 1
ATOM 1263 N N . PHE A 1 172 ? -0.100 2.376 -12.016 1.00 82.81 172 PHE A N 1
ATOM 1264 C CA . PHE A 1 172 ? 1.030 1.612 -12.530 1.00 82.81 172 PHE A CA 1
ATOM 1265 C C . PHE A 1 172 ? 1.707 2.345 -13.695 1.00 82.81 172 PHE A C 1
ATOM 1267 O O . PHE A 1 172 ? 1.073 2.680 -14.696 1.00 82.81 172 PHE A O 1
ATOM 1274 N N . ASN A 1 173 ? 3.019 2.554 -13.591 1.00 80.00 173 ASN A N 1
ATOM 1275 C CA . ASN A 1 173 ? 3.812 3.145 -14.658 1.00 80.00 173 ASN A CA 1
ATOM 1276 C C . ASN A 1 173 ? 4.484 2.046 -15.488 1.00 80.00 173 ASN A C 1
ATOM 1278 O O . ASN A 1 173 ? 5.576 1.566 -15.178 1.00 80.00 173 ASN A O 1
ATOM 1282 N N . ALA A 1 174 ? 3.820 1.694 -16.586 1.00 81.50 174 ALA A N 1
ATOM 1283 C CA . ALA A 1 174 ? 4.261 0.667 -17.520 1.00 81.50 174 ALA A CA 1
ATOM 1284 C C . ALA A 1 174 ? 5.605 0.975 -18.213 1.00 81.50 174 ALA A C 1
ATOM 1286 O O . ALA A 1 174 ? 6.256 0.053 -18.697 1.00 81.50 174 ALA A O 1
ATOM 1287 N N . GLY A 1 175 ? 6.015 2.245 -18.289 1.00 84.69 175 GLY A N 1
ATOM 1288 C CA . GLY A 1 175 ? 7.274 2.654 -18.919 1.00 84.69 175 GLY A CA 1
ATOM 1289 C C . GLY A 1 175 ? 8.458 2.763 -17.956 1.00 84.69 175 GLY A C 1
ATOM 1290 O O . GLY A 1 175 ? 9.597 2.764 -18.408 1.00 84.69 175 GLY A O 1
ATOM 1291 N N . ALA A 1 176 ? 8.206 2.865 -16.648 1.00 88.81 176 ALA A N 1
ATOM 1292 C CA . ALA A 1 176 ? 9.246 3.120 -15.648 1.00 88.81 176 ALA A CA 1
ATOM 1293 C C . ALA A 1 176 ? 9.767 1.858 -14.944 1.00 88.81 176 ALA A C 1
ATOM 1295 O O . ALA A 1 176 ? 10.802 1.916 -14.282 1.00 88.81 176 ALA A O 1
ATOM 1296 N N . GLY A 1 177 ? 9.058 0.731 -15.037 1.00 92.06 177 GLY A N 1
ATOM 1297 C CA . GLY A 1 177 ? 9.572 -0.537 -14.525 1.00 92.06 177 GLY A CA 1
ATOM 1298 C C . GLY A 1 177 ? 10.543 -1.210 -15.497 1.00 92.06 177 GLY A C 1
ATOM 1299 O O . GLY A 1 177 ? 10.692 -0.814 -16.652 1.00 92.06 177 GLY A O 1
ATOM 1300 N N . ILE A 1 178 ? 11.222 -2.244 -15.012 1.00 96.19 178 ILE A N 1
ATOM 1301 C CA . ILE A 1 178 ? 12.265 -2.949 -15.757 1.00 96.19 178 ILE A CA 1
ATOM 1302 C C . ILE A 1 178 ? 12.312 -4.415 -15.326 1.00 96.19 178 ILE A C 1
ATOM 1304 O O . ILE A 1 178 ? 12.111 -4.730 -14.155 1.00 96.19 178 ILE A O 1
ATOM 1308 N N . ALA A 1 179 ? 12.580 -5.320 -16.264 1.00 97.00 179 ALA A N 1
ATOM 1309 C CA . ALA A 1 179 ? 12.864 -6.720 -15.969 1.00 97.00 179 ALA A CA 1
ATOM 1310 C C . ALA A 1 179 ? 14.359 -6.982 -16.161 1.00 97.00 179 ALA A C 1
ATOM 1312 O O . ALA A 1 179 ? 14.911 -6.646 -17.206 1.00 97.00 179 ALA A O 1
ATOM 1313 N N . LEU A 1 180 ? 15.005 -7.583 -15.160 1.00 97.00 180 LEU A N 1
ATOM 1314 C CA . LEU A 1 180 ? 16.378 -8.072 -15.297 1.00 97.00 180 LEU A CA 1
ATOM 1315 C C . LEU A 1 180 ? 16.396 -9.387 -16.083 1.00 97.00 180 LEU A C 1
ATOM 1317 O O . LEU A 1 180 ? 17.269 -9.617 -16.913 1.00 97.00 180 LEU A O 1
ATOM 1321 N N . ASN A 1 181 ? 15.423 -10.251 -15.802 1.00 97.12 181 ASN A N 1
ATOM 1322 C CA . ASN A 1 181 ? 15.154 -11.495 -16.512 1.00 97.12 181 ASN A CA 1
ATOM 1323 C C . ASN A 1 181 ? 13.671 -11.865 -16.331 1.00 97.12 181 ASN A C 1
ATOM 1325 O O . ASN A 1 181 ? 12.913 -11.118 -15.712 1.00 97.12 181 ASN A O 1
ATOM 1329 N N . ASP A 1 182 ? 13.257 -13.019 -16.854 1.00 97.62 182 ASP A N 1
ATOM 1330 C CA . ASP A 1 182 ? 11.849 -13.437 -16.837 1.00 97.62 182 ASP A CA 1
ATOM 1331 C C . ASP A 1 182 ? 11.310 -13.749 -15.425 1.00 97.62 182 ASP A C 1
ATOM 1333 O O . ASP A 1 182 ? 10.103 -13.877 -15.250 1.00 97.62 182 ASP A O 1
ATOM 1337 N N . HIS A 1 183 ? 12.172 -13.851 -14.411 1.00 98.12 183 HIS A N 1
ATOM 1338 C CA . HIS A 1 183 ? 11.783 -14.070 -13.018 1.00 98.12 183 HIS A CA 1
ATOM 1339 C C . HIS A 1 183 ? 12.002 -12.845 -12.127 1.00 98.12 183 HIS A C 1
ATOM 1341 O O . HIS A 1 183 ? 11.325 -12.707 -11.117 1.00 98.12 183 HIS A O 1
ATOM 1347 N N . PHE A 1 184 ? 12.935 -11.952 -12.449 1.00 98.19 184 PHE A N 1
ATOM 1348 C CA . PHE A 1 184 ? 13.323 -10.855 -11.564 1.00 98.19 184 PHE A CA 1
ATOM 1349 C C . PHE A 1 184 ? 12.964 -9.502 -12.168 1.00 98.19 184 PHE A C 1
ATOM 1351 O O . PHE A 1 184 ? 13.545 -9.074 -13.171 1.00 98.19 184 PHE A O 1
ATOM 1358 N N . ILE A 1 185 ? 12.001 -8.826 -11.541 1.00 97.69 185 ILE A N 1
ATOM 1359 C CA . ILE A 1 185 ? 11.380 -7.617 -12.080 1.00 97.69 185 ILE A CA 1
ATOM 1360 C C . ILE A 1 185 ? 11.348 -6.480 -11.065 1.00 97.69 185 ILE A C 1
ATOM 1362 O O . ILE A 1 185 ? 11.367 -6.687 -9.853 1.00 97.69 185 ILE A O 1
ATOM 1366 N N . LYS A 1 186 ? 11.231 -5.265 -11.591 1.00 97.94 186 LYS A N 1
ATOM 1367 C CA . LYS A 1 186 ? 10.961 -4.036 -10.859 1.00 97.94 186 LYS A CA 1
ATOM 1368 C C . LYS A 1 186 ? 9.732 -3.353 -11.452 1.00 97.94 186 LYS A C 1
ATOM 1370 O O . LYS A 1 186 ? 9.652 -3.123 -12.660 1.00 97.94 186 LYS A O 1
ATOM 1375 N N . LEU A 1 187 ? 8.779 -3.017 -10.593 1.00 95.06 187 LEU A N 1
ATOM 1376 C CA . LEU A 1 187 ? 7.516 -2.369 -10.927 1.00 95.06 187 LEU A CA 1
ATOM 1377 C C . LEU A 1 187 ? 7.411 -1.037 -10.195 1.00 95.06 187 LEU A C 1
ATOM 1379 O O . LEU A 1 187 ? 7.760 -0.941 -9.020 1.00 95.06 187 LEU A O 1
ATOM 1383 N N . ILE A 1 188 ? 6.897 -0.030 -10.894 1.00 93.50 188 ILE A N 1
ATOM 1384 C CA . ILE A 1 188 ? 6.745 1.330 -10.386 1.00 93.50 188 ILE A CA 1
ATOM 1385 C C . ILE A 1 188 ? 5.256 1.682 -10.374 1.00 93.50 188 ILE A C 1
ATOM 1387 O O . ILE A 1 188 ? 4.596 1.572 -11.408 1.00 93.50 188 ILE A O 1
ATOM 1391 N N . SER A 1 189 ? 4.726 2.112 -9.227 1.00 90.81 189 SER A N 1
ATOM 1392 C CA . SER A 1 189 ? 3.343 2.600 -9.112 1.00 90.81 189 SER A CA 1
ATOM 1393 C C . SER A 1 189 ? 3.270 3.922 -8.362 1.00 90.81 189 SER A C 1
ATOM 1395 O O . SER A 1 189 ? 3.822 4.053 -7.270 1.00 90.81 189 SER A O 1
ATOM 1397 N N . TRP A 1 190 ? 2.587 4.898 -8.947 1.00 86.62 190 TRP A N 1
ATOM 1398 C CA . TRP A 1 190 ? 2.369 6.223 -8.371 1.00 86.62 190 TRP A CA 1
ATOM 1399 C C . TRP A 1 190 ? 1.098 6.250 -7.541 1.00 86.62 190 TRP A C 1
ATOM 1401 O O . TRP A 1 190 ? 0.160 5.519 -7.829 1.00 86.62 190 TRP A O 1
ATOM 1411 N N . TYR A 1 191 ? 1.034 7.107 -6.533 1.00 82.62 191 TYR A N 1
ATOM 1412 C CA . TYR A 1 191 ? -0.210 7.365 -5.818 1.00 82.62 191 TYR A CA 1
ATOM 1413 C C . TYR A 1 191 ? -0.186 8.726 -5.137 1.00 82.62 191 TYR A C 1
ATOM 1415 O O . TYR A 1 191 ? 0.844 9.162 -4.619 1.00 82.62 191 TYR A O 1
ATOM 1423 N N . ASP A 1 192 ? -1.344 9.378 -5.108 1.00 82.88 192 ASP A N 1
ATOM 1424 C CA . ASP A 1 192 ? -1.568 10.531 -4.248 1.00 82.88 192 ASP A CA 1
ATOM 1425 C C . ASP A 1 192 ? -1.875 10.032 -2.830 1.00 82.88 192 ASP A C 1
ATOM 1427 O O . ASP A 1 192 ? -2.874 9.350 -2.579 1.00 82.88 192 ASP A O 1
ATOM 1431 N N . ASN A 1 193 ? -0.982 10.332 -1.893 1.00 82.06 193 ASN A N 1
ATOM 1432 C CA . ASN A 1 193 ? -1.087 9.854 -0.519 1.00 82.06 193 ASN A CA 1
ATOM 1433 C C . ASN A 1 193 ? -2.122 10.567 0.328 1.00 82.06 193 ASN A C 1
ATOM 1435 O O . ASN A 1 193 ? -2.441 10.060 1.403 1.00 82.06 193 ASN A O 1
ATOM 1439 N N . GLU A 1 194 ? -2.604 11.718 -0.121 1.00 85.06 194 GLU A N 1
ATOM 1440 C CA . GLU A 1 194 ? -3.653 12.464 0.554 1.00 85.06 194 GLU A CA 1
ATOM 1441 C C . GLU A 1 194 ? -4.991 12.172 -0.114 1.00 85.06 194 GLU A C 1
ATOM 1443 O O . GLU A 1 194 ? -5.889 11.615 0.521 1.00 85.06 194 GLU A O 1
ATOM 1448 N N . PHE A 1 195 ? -5.112 12.476 -1.407 1.00 85.75 195 PHE A N 1
ATOM 1449 C CA . PHE A 1 195 ? -6.374 12.392 -2.133 1.00 85.75 195 PHE A CA 1
ATOM 1450 C C . PHE A 1 195 ? -6.803 10.943 -2.359 1.00 85.75 195 PHE A C 1
ATOM 1452 O O . PHE A 1 195 ? -7.911 10.557 -1.981 1.00 85.75 195 PHE A O 1
ATOM 1459 N N . GLY A 1 196 ? -5.917 10.110 -2.908 1.00 85.06 196 GLY A N 1
ATOM 1460 C CA . GLY A 1 196 ? -6.219 8.702 -3.167 1.00 85.06 196 GLY A CA 1
ATOM 1461 C C . GLY A 1 196 ? -6.551 7.948 -1.884 1.00 85.06 196 GLY A C 1
ATOM 1462 O O . GLY A 1 196 ? -7.557 7.245 -1.803 1.00 85.06 196 GLY A O 1
ATOM 1463 N N . TYR A 1 197 ? -5.758 8.179 -0.834 1.00 88.38 197 TYR A N 1
ATOM 1464 C CA . TYR A 1 197 ? -6.004 7.566 0.468 1.00 88.38 197 TYR A CA 1
ATOM 1465 C C . TYR A 1 197 ? -7.316 8.010 1.115 1.00 88.38 197 TYR A C 1
ATOM 1467 O O . TYR A 1 197 ? -8.035 7.176 1.667 1.00 88.38 197 TYR A O 1
ATOM 1475 N N . SER A 1 198 ? -7.650 9.298 1.030 1.00 88.88 198 SER A N 1
ATOM 1476 C CA . SER A 1 198 ? -8.897 9.823 1.593 1.00 88.88 198 SER A CA 1
ATOM 1477 C C . SER A 1 198 ? -10.125 9.221 0.913 1.00 88.88 198 SER A C 1
ATOM 1479 O O . SER A 1 198 ? -11.079 8.861 1.603 1.00 88.88 198 SER A O 1
ATOM 1481 N N . ASN A 1 199 ? -10.085 9.030 -0.409 1.00 89.62 199 ASN A N 1
ATOM 1482 C CA . ASN A 1 199 ? -11.167 8.358 -1.132 1.00 89.62 199 ASN A CA 1
ATOM 1483 C C . ASN A 1 199 ? -11.315 6.892 -0.707 1.00 89.62 199 ASN A C 1
ATOM 1485 O O . ASN A 1 199 ? -12.422 6.469 -0.392 1.00 89.62 199 ASN A O 1
ATOM 1489 N N . TRP A 1 200 ? -10.216 6.149 -0.532 1.00 88.69 200 TRP A N 1
ATOM 1490 C CA . TRP A 1 200 ? -10.301 4.777 -0.015 1.00 88.69 200 TRP A CA 1
ATOM 1491 C C . TRP A 1 200 ? -10.909 4.681 1.388 1.00 88.69 200 TRP A C 1
ATOM 1493 O O . TRP A 1 200 ? -11.584 3.699 1.696 1.00 88.69 200 TRP A O 1
ATOM 1503 N N . VAL A 1 201 ? -10.692 5.679 2.252 1.00 91.94 201 VAL A N 1
ATOM 1504 C CA . VAL A 1 201 ? -11.364 5.725 3.562 1.00 91.94 201 VAL A CA 1
ATOM 1505 C C . VAL A 1 201 ? -12.878 5.843 3.372 1.00 91.94 201 VAL A C 1
ATOM 1507 O O . VAL A 1 201 ? -13.630 5.129 4.039 1.00 91.94 201 VAL A O 1
ATOM 1510 N N . VAL A 1 202 ? -13.325 6.702 2.452 1.00 92.75 202 VAL A N 1
ATOM 1511 C CA . VAL A 1 202 ? -14.746 6.864 2.115 1.00 92.75 202 VAL A CA 1
ATOM 1512 C C . VAL A 1 202 ? -15.315 5.573 1.525 1.00 92.75 202 VAL A C 1
ATOM 1514 O O . VAL A 1 202 ? -16.358 5.111 1.988 1.00 92.75 202 VAL A O 1
ATOM 1517 N N . ASP A 1 203 ? -14.616 4.939 0.587 1.00 91.25 203 ASP A N 1
ATOM 1518 C CA . ASP A 1 203 ? -15.040 3.676 -0.024 1.00 91.25 203 ASP A CA 1
ATOM 1519 C C . ASP A 1 203 ? -15.181 2.557 1.004 1.00 91.25 203 ASP A C 1
ATOM 1521 O O . ASP A 1 203 ? -16.164 1.812 0.985 1.00 91.25 203 ASP A O 1
ATOM 1525 N N . LEU A 1 204 ? -14.237 2.455 1.945 1.00 92.00 204 LEU A N 1
ATOM 1526 C CA . LEU A 1 204 ? -14.324 1.491 3.034 1.00 92.00 204 LEU A CA 1
ATOM 1527 C C . LEU A 1 204 ? -15.548 1.772 3.913 1.00 92.00 204 LEU A C 1
ATOM 1529 O O . LEU A 1 204 ? -16.276 0.843 4.255 1.00 92.00 204 LEU A O 1
ATOM 1533 N N . MET A 1 205 ? -15.820 3.036 4.246 1.00 93.94 205 MET A N 1
ATOM 1534 C CA . MET A 1 205 ? -17.006 3.408 5.024 1.00 93.94 205 MET A CA 1
ATOM 1535 C C . MET A 1 205 ? -18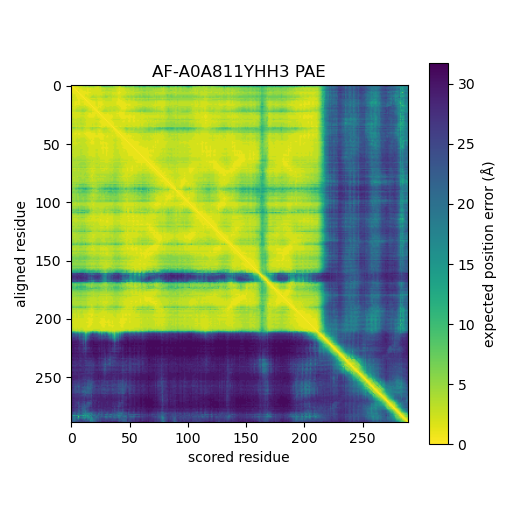.310 3.077 4.286 1.00 93.94 205 MET A C 1
ATOM 1537 O O . MET A 1 205 ? -19.234 2.541 4.900 1.00 93.94 205 MET A O 1
ATOM 1541 N N . ILE A 1 206 ? -18.381 3.342 2.978 1.00 93.12 206 ILE A N 1
ATOM 1542 C CA . ILE A 1 206 ? -19.526 2.976 2.132 1.00 93.12 206 ILE A CA 1
ATOM 1543 C C . ILE A 1 206 ? -19.689 1.453 2.098 1.00 93.12 206 ILE A C 1
ATOM 1545 O O . ILE A 1 206 ? -20.797 0.946 2.287 1.00 93.12 206 ILE A O 1
ATOM 1549 N N . HIS A 1 207 ? -18.595 0.708 1.919 1.00 92.19 207 HIS A N 1
ATOM 1550 C CA . HIS A 1 207 ? -18.616 -0.750 1.925 1.00 92.19 207 HIS A CA 1
ATOM 1551 C C . HIS A 1 207 ? -19.124 -1.301 3.260 1.00 92.19 207 HIS A C 1
ATOM 1553 O O . HIS A 1 207 ? -20.027 -2.136 3.267 1.00 92.19 207 HIS A O 1
ATOM 1559 N N . MET A 1 208 ? -18.608 -0.798 4.384 1.00 93.44 208 MET A N 1
ATOM 1560 C CA . MET A 1 208 ? -19.062 -1.182 5.722 1.00 93.44 208 MET A CA 1
ATOM 1561 C C . MET A 1 208 ? -20.556 -0.909 5.902 1.00 93.44 208 MET A C 1
ATOM 1563 O O . MET A 1 208 ? -21.287 -1.801 6.322 1.00 93.44 208 MET A O 1
ATOM 1567 N N . ALA A 1 209 ? -21.026 0.284 5.521 1.00 92.38 209 ALA A N 1
ATOM 1568 C CA . ALA A 1 209 ? -22.436 0.652 5.607 1.00 92.38 209 ALA A CA 1
ATOM 1569 C C . ALA A 1 209 ? -23.331 -0.269 4.760 1.00 92.38 209 ALA A C 1
ATOM 1571 O O . ALA A 1 209 ? -24.383 -0.692 5.229 1.00 92.38 209 ALA A O 1
ATOM 1572 N N . SER A 1 210 ? -22.892 -0.648 3.553 1.00 91.38 210 SER A N 1
ATOM 1573 C CA . SER A 1 210 ? -23.642 -1.556 2.669 1.00 91.38 210 SER A CA 1
ATOM 1574 C C . SER A 1 210 ? -23.835 -2.962 3.246 1.00 91.38 210 SER A C 1
ATOM 1576 O O . SER A 1 210 ? -24.757 -3.677 2.856 1.00 91.38 210 SER A O 1
ATOM 1578 N N . LYS A 1 211 ? -22.957 -3.383 4.165 1.00 88.25 211 LYS A N 1
ATOM 1579 C CA . LYS A 1 211 ? -23.052 -4.686 4.826 1.00 88.25 211 LYS A CA 1
ATOM 1580 C C . LYS A 1 211 ? -23.999 -4.659 6.012 1.00 88.25 211 LYS A C 1
ATOM 1582 O O . LYS A 1 211 ? -24.481 -5.723 6.400 1.00 88.25 211 LYS A O 1
ATOM 1587 N N . GLU A 1 212 ? -24.306 -3.494 6.574 1.00 83.19 212 GLU A N 1
ATOM 1588 C CA . GLU A 1 212 ? -25.209 -3.395 7.713 1.00 83.19 212 GLU A CA 1
ATOM 1589 C C . GLU A 1 212 ? -26.648 -3.728 7.291 1.00 83.19 212 GLU A C 1
ATOM 1591 O O . GLU A 1 212 ? -27.225 -3.100 6.408 1.00 83.19 212 GLU A O 1
ATOM 1596 N N . LYS A 1 213 ? -27.257 -4.725 7.943 1.00 65.19 213 LYS A N 1
ATOM 1597 C CA . LYS A 1 213 ? -28.705 -4.938 7.842 1.00 65.19 213 LYS A CA 1
ATOM 1598 C C . LYS A 1 213 ? -29.389 -3.835 8.648 1.00 65.19 213 LYS A C 1
ATOM 1600 O O . LYS A 1 213 ? -29.040 -3.644 9.816 1.00 65.19 213 LYS A O 1
ATOM 1605 N N . GLU A 1 214 ? -30.350 -3.124 8.059 1.00 56.62 214 GLU A N 1
ATOM 1606 C CA . GLU A 1 214 ? -31.227 -2.269 8.862 1.00 56.62 214 GLU A CA 1
ATOM 1607 C C . GLU A 1 214 ? -31.926 -3.137 9.923 1.00 56.62 214 GLU A C 1
ATOM 1609 O O . GLU A 1 214 ? -32.376 -4.246 9.607 1.00 56.62 214 GLU A O 1
ATOM 1614 N N . PRO A 1 215 ? -32.010 -2.690 11.188 1.00 51.28 215 PRO A N 1
ATOM 1615 C CA . PRO A 1 215 ? -32.894 -3.343 12.137 1.00 51.28 215 PRO A CA 1
ATOM 1616 C C . PRO A 1 215 ? -34.334 -3.263 11.603 1.00 51.28 215 PRO A C 1
ATOM 1618 O O . PRO A 1 215 ? -34.684 -2.258 10.976 1.00 51.28 215 PRO A O 1
ATOM 1621 N N . PRO A 1 216 ? -35.186 -4.280 11.840 1.00 43.34 216 PRO A N 1
ATOM 1622 C CA . PRO A 1 216 ? -36.603 -4.149 11.542 1.00 43.34 216 PRO A CA 1
ATOM 1623 C C . PRO A 1 216 ? -37.111 -2.892 12.249 1.00 43.34 216 PRO A C 1
ATOM 1625 O O . PRO A 1 216 ? -36.940 -2.738 13.461 1.00 43.34 216 PRO A O 1
ATOM 1628 N N . GLY A 1 217 ? -37.660 -1.960 11.467 1.00 43.34 217 GLY A N 1
ATOM 1629 C CA . GLY A 1 217 ? -38.244 -0.738 12.002 1.00 43.34 217 GLY A CA 1
ATOM 1630 C C . GLY A 1 217 ? -39.275 -1.070 13.088 1.00 43.34 217 GLY A C 1
ATOM 1631 O O . GLY A 1 217 ? -39.865 -2.156 13.062 1.00 43.34 217 GLY A O 1
ATOM 1632 N N . PRO A 1 218 ? -39.493 -0.168 14.059 1.00 41.31 218 PRO A N 1
ATOM 1633 C CA . PRO A 1 218 ? -40.449 -0.410 15.129 1.00 41.31 218 PRO A CA 1
ATOM 1634 C C . PRO A 1 218 ? -41.820 -0.783 14.539 1.00 41.31 218 PRO A C 1
ATOM 1636 O O . PRO A 1 218 ? -42.270 -0.130 13.590 1.00 41.31 218 PRO A O 1
ATOM 1639 N N . PRO A 1 219 ? -42.500 -1.818 15.066 1.00 42.75 219 PRO A N 1
ATOM 1640 C CA . PRO A 1 219 ? -43.821 -2.181 14.586 1.00 42.75 219 PRO A CA 1
ATOM 1641 C C . PRO A 1 219 ? -44.784 -1.031 14.899 1.00 42.75 219 PRO A C 1
ATOM 1643 O O . PRO A 1 219 ? -45.003 -0.688 16.058 1.00 42.75 219 PRO A O 1
ATOM 1646 N N . GLY A 1 220 ? -45.352 -0.423 13.856 1.00 45.53 220 GLY A N 1
ATOM 1647 C CA . GLY A 1 220 ? -46.491 0.485 13.994 1.00 45.53 220 GLY A CA 1
ATOM 1648 C C . GLY A 1 220 ? -46.188 1.984 13.980 1.00 45.53 220 GLY A C 1
ATOM 1649 O O . GLY A 1 220 ? -46.587 2.693 14.898 1.00 45.53 220 GLY A O 1
ATOM 1650 N N . ARG A 1 221 ? -45.620 2.507 12.886 1.00 34.59 221 ARG A N 1
ATOM 1651 C CA . ARG A 1 221 ? -46.084 3.783 12.300 1.00 34.59 221 ARG A CA 1
ATOM 1652 C C . ARG A 1 221 ? -46.141 3.627 10.783 1.00 34.59 221 ARG A C 1
ATOM 1654 O O . ARG A 1 221 ? -45.198 3.123 10.184 1.00 34.59 221 ARG A O 1
ATOM 1661 N N . GLY A 1 222 ? -47.294 3.965 10.208 1.00 32.00 222 GLY A N 1
ATOM 1662 C CA . GLY A 1 222 ? -47.703 3.625 8.846 1.00 32.00 222 GLY A CA 1
ATOM 1663 C C . GLY A 1 222 ? -46.640 3.879 7.777 1.00 32.00 222 GLY A C 1
ATOM 1664 O O . GLY A 1 222 ? -45.971 4.911 7.760 1.00 32.00 222 GLY A O 1
ATOM 1665 N N . ALA A 1 223 ? -46.515 2.912 6.873 1.00 35.78 223 ALA A N 1
ATOM 1666 C CA . ALA A 1 223 ? -45.656 2.981 5.710 1.00 35.78 223 ALA A CA 1
ATOM 1667 C C . ALA A 1 223 ? -46.094 4.122 4.774 1.00 35.78 223 ALA A C 1
ATOM 1669 O O . ALA A 1 223 ? -47.062 3.995 4.028 1.00 35.78 223 ALA A O 1
ATOM 1670 N N . GLY A 1 224 ? -45.329 5.214 4.752 1.00 29.92 224 GLY A N 1
ATOM 1671 C CA . GLY A 1 224 ? -45.162 6.011 3.539 1.00 29.92 224 GLY A CA 1
ATOM 1672 C C . GLY A 1 224 ? -44.283 5.207 2.586 1.00 29.92 224 GLY A C 1
ATOM 1673 O O . GLY A 1 224 ? -43.059 5.293 2.645 1.00 29.92 224 GLY A O 1
ATOM 1674 N N . GLY A 1 225 ? -44.907 4.320 1.811 1.00 26.31 225 GLY A N 1
ATOM 1675 C CA . GLY A 1 225 ? -44.218 3.331 0.990 1.00 26.31 225 GLY A CA 1
ATOM 1676 C C . GLY A 1 225 ? -43.323 3.953 -0.080 1.00 26.31 225 GLY A C 1
ATOM 1677 O O . GLY A 1 225 ? -43.786 4.699 -0.940 1.00 26.31 225 GLY A O 1
ATOM 1678 N N . TRP A 1 226 ? -42.051 3.555 -0.097 1.00 25.16 226 TRP A N 1
ATOM 1679 C CA . TRP A 1 226 ? -41.245 3.620 -1.310 1.00 25.16 226 TRP A CA 1
ATOM 1680 C C . TRP A 1 226 ? -41.712 2.497 -2.235 1.00 25.16 226 TRP A C 1
ATOM 1682 O O . TRP A 1 226 ? -41.471 1.313 -1.996 1.00 25.16 226 TRP A O 1
ATOM 1692 N N . ARG A 1 227 ? -42.441 2.868 -3.286 1.00 24.14 227 ARG A N 1
ATOM 1693 C CA . ARG A 1 227 ? -42.880 1.944 -4.331 1.00 24.14 227 ARG A CA 1
ATOM 1694 C C . ARG A 1 227 ? -41.645 1.466 -5.103 1.00 24.14 227 ARG A C 1
ATOM 1696 O O . ARG A 1 227 ? -41.059 2.244 -5.854 1.00 24.14 227 ARG A O 1
ATOM 1703 N N . LYS A 1 228 ? -41.265 0.191 -4.950 1.00 28.48 228 LYS A N 1
ATOM 1704 C CA . LYS A 1 228 ? -40.338 -0.475 -5.879 1.00 28.48 228 LYS A CA 1
ATOM 1705 C C . LYS A 1 228 ? -40.931 -0.380 -7.289 1.00 28.48 228 LYS A C 1
ATOM 1707 O O . LYS A 1 228 ? -41.995 -0.942 -7.544 1.00 28.48 228 LYS A O 1
ATOM 1712 N N . ARG A 1 229 ? -40.262 0.338 -8.196 1.00 24.98 229 ARG A N 1
ATOM 1713 C CA . ARG A 1 229 ? -40.413 0.081 -9.634 1.00 24.98 229 ARG A CA 1
ATOM 1714 C C . ARG A 1 229 ? -39.571 -1.152 -9.970 1.00 24.98 229 ARG A C 1
ATOM 1716 O O . ARG A 1 229 ? -38.542 -1.372 -9.342 1.00 24.98 229 ARG A O 1
ATOM 1723 N N . GLY A 1 230 ? -40.148 -2.003 -10.813 1.00 25.19 230 GLY A N 1
ATOM 1724 C CA . GLY A 1 230 ? -39.894 -3.439 -10.892 1.00 25.19 230 GLY A CA 1
ATOM 1725 C C . GLY A 1 230 ? -38.527 -3.867 -11.419 1.00 25.19 230 GLY A C 1
ATOM 1726 O O . GLY A 1 230 ? -37.659 -3.053 -11.707 1.00 25.19 230 GLY A O 1
ATOM 1727 N N . GLY A 1 231 ? -38.372 -5.190 -11.453 1.00 30.20 231 GLY A N 1
ATOM 1728 C CA . GLY A 1 231 ? -37.111 -5.901 -11.596 1.00 30.20 231 GLY A CA 1
ATOM 1729 C C . GLY A 1 231 ? -36.471 -5.871 -12.981 1.00 30.20 231 GLY A C 1
ATOM 1730 O O . GLY A 1 231 ? -37.138 -5.736 -14.003 1.00 30.20 231 GLY A O 1
ATOM 1731 N N . GLY A 1 232 ? -35.162 -6.095 -12.944 1.00 24.52 232 GLY A N 1
ATOM 1732 C CA . GLY A 1 232 ? -34.264 -6.458 -14.032 1.00 24.52 232 GLY A CA 1
ATOM 1733 C C . GLY A 1 232 ? -32.882 -6.666 -13.409 1.00 24.52 232 GLY A C 1
ATOM 1734 O O . GLY A 1 232 ? -32.449 -5.824 -12.626 1.00 24.52 232 GLY A O 1
ATOM 1735 N N . GLU A 1 233 ? -32.233 -7.804 -13.653 1.00 35.19 233 GLU A N 1
ATOM 1736 C CA . GLU A 1 233 ? -30.825 -8.010 -13.283 1.00 35.19 233 GLU A CA 1
ATOM 1737 C C . GLU A 1 233 ? -29.960 -7.024 -14.085 1.00 35.19 233 GLU A C 1
ATOM 1739 O O . GLU A 1 233 ? -29.649 -7.269 -15.249 1.00 35.19 233 GLU A O 1
ATOM 1744 N N . GLU A 1 234 ? -29.603 -5.885 -13.487 1.00 28.11 234 GLU A N 1
ATOM 1745 C CA . GLU A 1 234 ? -28.598 -4.970 -14.040 1.00 28.11 234 GLU A CA 1
ATOM 1746 C C . GLU A 1 234 ? -27.199 -5.521 -13.714 1.00 28.11 234 GLU A C 1
ATOM 1748 O O . GLU A 1 234 ? -26.867 -5.787 -12.555 1.00 28.11 234 GLU A O 1
ATOM 1753 N N . LYS A 1 235 ? -26.382 -5.731 -14.752 1.00 27.30 235 LYS A N 1
ATOM 1754 C CA . LYS A 1 235 ? -24.983 -6.164 -14.625 1.00 27.30 235 LYS A CA 1
ATOM 1755 C C . LYS A 1 235 ? -24.157 -5.051 -13.969 1.00 27.30 235 LYS A C 1
ATOM 1757 O O . LYS A 1 235 ? -24.339 -3.882 -14.296 1.00 27.30 235 LYS A O 1
ATOM 1762 N N . GLU A 1 236 ? -23.223 -5.423 -13.087 1.00 33.41 236 GLU A N 1
ATOM 1763 C CA . GLU A 1 236 ? -22.375 -4.507 -12.291 1.00 33.41 236 GLU A CA 1
ATOM 1764 C C . GLU A 1 236 ? -21.642 -3.418 -13.109 1.00 33.41 236 GLU A C 1
ATOM 1766 O O . GLU A 1 236 ? -21.290 -2.383 -12.548 1.00 33.41 236 GLU A O 1
ATOM 1771 N N . GLU A 1 237 ? -21.452 -3.598 -14.420 1.00 29.88 237 GLU A N 1
ATOM 1772 C CA . GLU A 1 237 ? -20.814 -2.613 -15.309 1.00 29.88 237 GLU A CA 1
ATOM 1773 C C . GLU A 1 237 ? -21.676 -1.358 -15.562 1.00 29.88 237 GLU A C 1
ATOM 1775 O O . GLU A 1 237 ? -21.137 -0.260 -15.677 1.00 29.88 237 GLU A O 1
ATOM 1780 N N . GLU A 1 238 ? -23.010 -1.466 -15.553 1.00 26.64 238 GLU A N 1
ATOM 1781 C CA . GLU A 1 238 ? -23.915 -0.342 -15.871 1.00 26.64 238 GLU A CA 1
ATOM 1782 C C . GLU A 1 238 ? -24.071 0.654 -14.696 1.00 26.64 238 GLU A C 1
ATOM 1784 O O . GLU A 1 238 ? -24.481 1.806 -14.862 1.00 26.64 238 GLU A O 1
ATOM 1789 N N . TRP A 1 239 ? -23.686 0.236 -13.483 1.00 31.64 239 TRP A N 1
ATOM 1790 C CA . TRP A 1 239 ? -23.729 1.065 -12.271 1.00 31.64 239 TRP A CA 1
ATOM 1791 C C . TRP A 1 239 ? -22.649 2.158 -12.242 1.00 31.64 239 TRP A C 1
ATOM 1793 O O . TRP A 1 239 ? -22.839 3.193 -11.596 1.00 31.64 239 TRP A O 1
ATOM 1803 N N . ALA A 1 240 ? -21.519 1.944 -12.925 1.00 31.78 240 ALA A N 1
ATOM 1804 C CA . ALA A 1 240 ? -20.405 2.891 -12.954 1.00 31.78 240 ALA A CA 1
ATOM 1805 C C . ALA A 1 240 ? -20.679 4.079 -13.894 1.00 31.78 240 ALA A C 1
ATOM 1807 O O . ALA A 1 240 ? -20.409 5.224 -13.527 1.00 31.78 240 ALA A O 1
ATOM 1808 N N . GLU A 1 241 ? -21.288 3.835 -15.059 1.00 29.36 241 GLU A N 1
ATOM 1809 C CA . GLU A 1 241 ? -21.561 4.874 -16.063 1.00 29.36 241 GLU A CA 1
ATOM 1810 C C . GLU A 1 241 ? -22.680 5.840 -15.639 1.00 29.36 241 GLU A C 1
ATOM 1812 O O . GLU A 1 241 ? -22.544 7.052 -15.807 1.00 29.36 241 GLU A O 1
ATOM 1817 N N . ARG A 1 242 ? -23.743 5.364 -14.968 1.00 29.34 242 ARG A N 1
ATOM 1818 C CA . ARG A 1 242 ? -24.849 6.239 -14.506 1.00 29.34 242 ARG A CA 1
ATOM 1819 C C . ARG A 1 242 ? -24.435 7.269 -13.444 1.00 29.34 242 ARG A C 1
ATOM 1821 O O . ARG A 1 242 ? -25.161 8.237 -13.201 1.00 29.34 242 ARG A O 1
ATOM 1828 N N . ARG A 1 243 ? -23.271 7.101 -12.806 1.00 32.81 243 ARG A N 1
ATOM 1829 C CA . ARG A 1 243 ? -22.749 8.059 -11.818 1.00 32.81 243 ARG A CA 1
ATOM 1830 C C . ARG A 1 243 ? -22.202 9.333 -12.472 1.00 32.81 243 ARG A C 1
ATOM 1832 O O . ARG A 1 243 ? -22.289 10.387 -11.847 1.00 32.81 243 ARG A O 1
ATOM 1839 N N . ALA A 1 244 ? -21.706 9.246 -13.709 1.00 31.36 244 ALA A N 1
ATOM 1840 C CA . ALA A 1 244 ? -21.148 10.383 -14.440 1.00 31.36 244 ALA A CA 1
ATOM 1841 C C . ALA A 1 244 ? -22.230 11.388 -14.883 1.00 31.36 244 ALA A C 1
ATOM 1843 O O . ALA A 1 244 ? -22.049 12.592 -14.713 1.00 31.36 244 ALA A O 1
ATOM 1844 N N . ASP A 1 245 ? -23.391 10.910 -15.341 1.00 25.91 245 ASP A N 1
ATOM 1845 C CA . ASP A 1 245 ? -24.454 11.784 -15.871 1.00 25.91 245 ASP A CA 1
ATOM 1846 C C . ASP A 1 245 ? -25.332 12.423 -14.780 1.00 25.91 245 ASP A C 1
ATOM 1848 O O . ASP A 1 245 ? -25.890 13.509 -14.954 1.00 25.91 245 ASP A O 1
ATOM 1852 N N . SER A 1 246 ? -25.436 11.793 -13.606 1.00 27.88 246 SER A N 1
ATOM 1853 C CA . SER A 1 246 ? -26.328 12.266 -12.533 1.00 27.88 246 SER A CA 1
ATOM 1854 C C . SER A 1 246 ? -25.817 13.485 -11.747 1.00 27.88 246 SER A C 1
ATOM 1856 O O . SER A 1 246 ? -26.585 14.093 -11.000 1.00 27.88 246 SER A O 1
ATOM 1858 N N . PHE A 1 247 ? -24.559 13.906 -11.936 1.00 29.47 247 PHE A N 1
ATOM 1859 C CA . PHE A 1 247 ? -24.009 15.094 -11.264 1.00 29.47 247 PHE A CA 1
ATOM 1860 C C . PHE A 1 247 ? -24.400 16.430 -11.926 1.00 29.47 247 PHE A C 1
ATOM 1862 O O . PHE A 1 247 ? -24.101 17.488 -11.373 1.00 29.47 247 PHE A O 1
ATOM 1869 N N . SER A 1 248 ? -25.112 16.407 -13.063 1.00 30.77 248 SER A N 1
ATOM 1870 C CA . SER A 1 248 ? -25.542 17.622 -13.776 1.00 30.77 248 SER A CA 1
ATOM 1871 C C . SER A 1 248 ? -26.953 18.122 -13.426 1.00 30.77 248 SER A C 1
ATOM 1873 O O . SER A 1 248 ? -27.336 19.198 -13.889 1.00 30.77 248 SER A O 1
ATOM 1875 N N . SER A 1 249 ? -27.756 17.424 -12.618 1.00 25.31 249 SER A N 1
ATOM 1876 C CA . SER A 1 249 ? -29.097 17.934 -12.291 1.00 25.31 249 SER A CA 1
ATOM 1877 C C . SER A 1 249 ? -29.624 17.459 -10.936 1.00 25.31 249 SER A C 1
ATOM 1879 O O . SER A 1 249 ? -30.154 16.363 -10.795 1.00 25.31 249 SER A O 1
ATOM 1881 N N . THR A 1 250 ? -29.493 18.352 -9.954 1.00 34.34 250 THR A N 1
ATOM 1882 C CA . THR A 1 250 ? -30.452 18.649 -8.878 1.00 34.34 250 THR A CA 1
ATOM 1883 C C . THR A 1 250 ? -31.281 17.485 -8.316 1.00 34.34 250 THR A C 1
ATOM 1885 O O . THR A 1 250 ? -32.458 17.380 -8.638 1.00 34.34 250 THR A O 1
ATOM 1888 N N . VAL A 1 251 ? -30.744 16.712 -7.359 1.00 26.70 251 VAL A N 1
ATOM 1889 C CA . VAL A 1 251 ? -31.557 16.065 -6.303 1.00 26.70 251 VAL A CA 1
ATOM 1890 C C . VAL A 1 251 ? -30.782 16.009 -4.971 1.00 26.70 251 VAL A C 1
ATOM 1892 O O . VAL A 1 251 ? -29.941 15.152 -4.732 1.00 26.70 251 VAL A O 1
ATOM 1895 N N . THR A 1 252 ? -31.104 16.970 -4.104 1.00 28.80 252 THR A N 1
ATOM 1896 C CA . THR A 1 252 ? -31.150 16.906 -2.628 1.00 28.80 252 THR A CA 1
ATOM 1897 C C . THR A 1 252 ? -29.957 16.294 -1.867 1.00 28.80 252 THR A C 1
ATOM 1899 O O . THR A 1 252 ? -30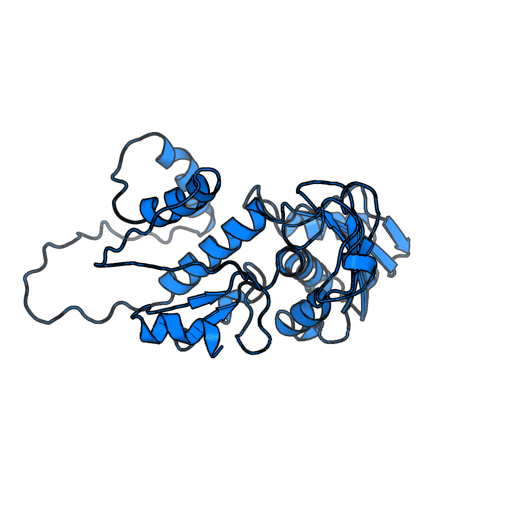.034 15.212 -1.282 1.00 28.80 252 THR A O 1
ATOM 1902 N N . LEU A 1 253 ? -28.880 17.081 -1.743 1.00 31.44 253 LEU A N 1
ATOM 1903 C CA . LEU A 1 253 ? -27.852 16.937 -0.703 1.00 31.44 253 LEU A CA 1
ATOM 1904 C C . LEU A 1 253 ? -28.455 17.171 0.693 1.00 31.44 253 LEU A C 1
ATOM 1906 O O . LEU A 1 253 ? -28.704 18.309 1.077 1.00 31.44 253 LEU A O 1
ATOM 1910 N N . GLY A 1 254 ? -28.668 16.102 1.467 1.00 26.69 254 GLY A N 1
ATOM 1911 C CA . GLY A 1 254 ? -29.223 16.218 2.823 1.00 26.69 254 GLY A CA 1
ATOM 1912 C C . GLY A 1 254 ? -28.378 15.662 3.970 1.00 26.69 254 GLY A C 1
ATOM 1913 O O . GLY A 1 254 ? -28.556 16.113 5.095 1.00 26.69 254 GLY A O 1
ATOM 1914 N N . LYS A 1 255 ? -27.491 14.675 3.756 1.00 27.95 255 LYS A N 1
ATOM 1915 C CA . LYS A 1 255 ? -26.841 13.970 4.894 1.00 27.95 255 LYS A CA 1
ATOM 1916 C C . LYS A 1 255 ? -25.369 13.570 4.719 1.00 27.95 255 LYS A C 1
ATOM 1918 O O . LYS A 1 255 ? -24.725 13.245 5.705 1.00 27.95 255 LYS A O 1
ATOM 1923 N N . VAL A 1 256 ? -24.797 13.670 3.516 1.00 28.67 256 VAL A N 1
ATOM 1924 C CA . VAL A 1 256 ? -23.382 13.304 3.254 1.00 28.67 256 VAL A CA 1
ATOM 1925 C C . VAL A 1 256 ? -22.452 14.532 3.191 1.00 28.67 256 VAL A C 1
ATOM 1927 O O . VAL A 1 256 ? -21.252 14.426 3.431 1.00 28.67 256 VAL A O 1
ATOM 1930 N N . ALA A 1 257 ? -23.001 15.733 2.971 1.00 26.48 257 ALA A N 1
ATOM 1931 C CA . ALA A 1 257 ? 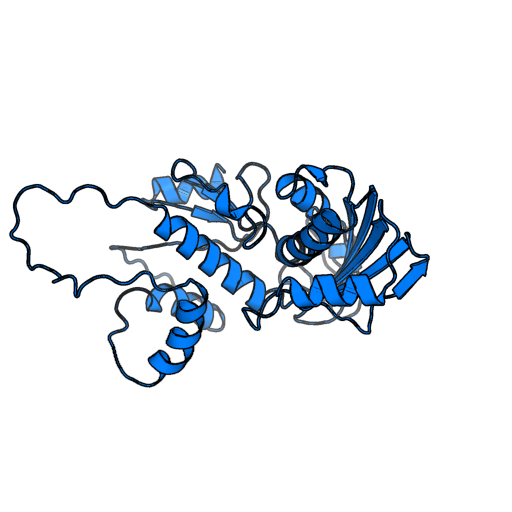-22.221 16.966 2.802 1.00 26.48 257 ALA A CA 1
ATOM 1932 C C . ALA A 1 257 ? -21.424 17.394 4.054 1.00 26.48 257 ALA A C 1
ATOM 1934 O O . ALA A 1 257 ? -20.405 18.076 3.936 1.00 26.48 257 ALA A O 1
ATOM 1935 N N . CYS A 1 258 ? -21.851 16.984 5.254 1.00 26.47 258 CYS A N 1
ATOM 1936 C CA . CYS A 1 258 ? -21.263 17.481 6.500 1.00 26.47 258 CYS A CA 1
ATOM 1937 C C . CYS A 1 258 ? -19.873 16.886 6.806 1.00 26.47 258 CYS A C 1
ATOM 1939 O O . CYS A 1 258 ? -19.060 17.545 7.454 1.00 26.47 258 CYS A O 1
ATOM 1941 N N . CYS A 1 259 ? -19.559 15.683 6.307 1.00 31.89 259 CYS A N 1
ATOM 1942 C CA . CYS A 1 259 ? -18.210 15.113 6.425 1.00 31.89 259 CYS A CA 1
ATOM 1943 C C . CYS A 1 259 ? -17.222 15.761 5.442 1.00 31.89 259 CYS A C 1
ATOM 1945 O O . CYS A 1 259 ? -16.063 15.966 5.794 1.00 31.89 259 CYS A O 1
ATOM 1947 N N . ILE A 1 260 ? -17.682 16.145 4.245 1.00 34.00 260 ILE A N 1
ATOM 1948 C CA . ILE A 1 260 ? -16.836 16.722 3.187 1.00 34.00 260 ILE A CA 1
ATOM 1949 C C . ILE A 1 260 ? -16.414 18.159 3.535 1.00 34.00 260 ILE A C 1
ATOM 1951 O O . ILE A 1 260 ? -15.244 18.512 3.389 1.00 34.00 260 ILE A O 1
ATOM 1955 N N . PHE A 1 261 ? -17.319 18.977 4.090 1.00 25.23 261 PHE A N 1
ATOM 1956 C CA . PHE A 1 261 ? -16.986 20.356 4.484 1.00 25.23 261 PHE A CA 1
ATOM 1957 C C . PHE A 1 261 ? -15.930 20.430 5.597 1.00 25.23 261 PHE A C 1
ATOM 1959 O O . PHE A 1 261 ? -15.108 21.347 5.613 1.00 25.23 261 PHE A O 1
ATOM 1966 N N . LYS A 1 262 ? -15.889 19.432 6.490 1.00 27.67 262 LYS A N 1
ATOM 1967 C CA . LYS A 1 262 ? -14.914 19.377 7.588 1.00 27.67 262 LYS A CA 1
ATOM 1968 C C . LYS A 1 262 ? -13.506 18.997 7.120 1.00 27.67 262 LYS A C 1
ATOM 1970 O O . LYS A 1 262 ? -12.552 19.350 7.798 1.00 27.67 262 LYS A O 1
ATOM 1975 N N . ILE A 1 263 ? -13.361 18.346 5.961 1.00 33.19 263 ILE A N 1
ATOM 1976 C CA . ILE A 1 263 ? -12.051 18.067 5.346 1.00 33.19 263 ILE A CA 1
ATOM 1977 C C . ILE A 1 263 ? -11.503 19.327 4.653 1.00 33.19 263 ILE A C 1
ATOM 1979 O O . ILE A 1 263 ? -10.318 19.623 4.771 1.00 33.19 263 ILE A O 1
ATOM 1983 N N . LEU A 1 264 ? -12.363 20.129 4.014 1.00 28.06 264 LEU A N 1
ATOM 1984 C CA . LEU A 1 264 ? -11.945 21.344 3.297 1.00 28.06 264 LEU A CA 1
ATOM 1985 C C . LEU A 1 264 ? -11.717 22.570 4.208 1.00 28.06 264 LEU A C 1
ATOM 1987 O O . LEU A 1 264 ? -10.906 23.431 3.874 1.00 28.06 264 LEU A O 1
ATOM 1991 N N . GLN A 1 265 ? -12.369 22.663 5.375 1.00 25.52 265 GLN A N 1
ATOM 1992 C CA . GLN A 1 265 ? -12.208 23.811 6.288 1.00 25.52 265 GLN A CA 1
ATOM 1993 C C . GLN A 1 265 ? -10.997 23.746 7.236 1.00 25.52 265 GLN A C 1
ATOM 1995 O O . GLN A 1 265 ? -10.644 24.767 7.823 1.00 25.52 265 GLN A O 1
ATOM 2000 N N . VAL A 1 266 ? -10.296 22.611 7.359 1.00 33.28 266 VAL A N 1
ATOM 2001 C CA . VAL A 1 266 ? -9.099 22.505 8.230 1.00 33.28 266 VAL A CA 1
ATOM 2002 C C . VAL A 1 266 ? -7.919 23.357 7.712 1.00 33.28 266 VAL A C 1
ATOM 2004 O O . VAL A 1 266 ? -6.952 23.586 8.433 1.00 33.28 266 VAL A O 1
ATOM 2007 N N . GLY A 1 267 ? -8.028 23.929 6.506 1.00 28.30 267 GLY A N 1
ATOM 2008 C CA . GLY A 1 267 ? -7.071 24.890 5.950 1.00 28.30 267 GLY A CA 1
ATOM 2009 C C . GLY A 1 267 ? -7.192 26.342 6.441 1.00 28.30 267 GLY A C 1
ATOM 2010 O O . GLY A 1 267 ? -6.327 27.148 6.101 1.00 28.30 267 GLY A O 1
ATOM 2011 N N . ARG A 1 268 ? -8.213 26.729 7.224 1.00 28.89 268 ARG A N 1
ATOM 2012 C CA . ARG A 1 268 ? -8.322 28.101 7.767 1.00 28.89 268 ARG A CA 1
ATOM 2013 C C . ARG A 1 268 ? -9.065 28.150 9.104 1.00 28.89 268 ARG A C 1
ATOM 2015 O O . ARG A 1 268 ? -10.285 28.079 9.118 1.00 28.89 268 ARG A O 1
ATOM 2022 N N . LEU A 1 269 ? -8.315 28.388 10.186 1.00 25.67 269 LEU A N 1
ATOM 2023 C CA . LEU A 1 269 ? -8.514 29.445 11.202 1.00 25.67 269 LEU A CA 1
ATOM 2024 C C . LEU A 1 269 ? -7.991 29.020 12.583 1.00 25.67 269 LEU A C 1
ATOM 2026 O O . LEU A 1 269 ? -8.238 27.923 13.076 1.00 25.67 269 LEU A O 1
ATOM 2030 N N . HIS A 1 270 ? -7.238 29.941 13.181 1.00 30.70 270 HIS A N 1
ATOM 2031 C CA . HIS A 1 270 ? -6.808 29.931 14.574 1.00 30.70 270 HIS A CA 1
ATOM 2032 C C . HIS A 1 270 ? -8.014 30.049 15.521 1.00 30.70 270 HIS A C 1
ATOM 2034 O O . HIS A 1 270 ? -8.932 30.806 15.231 1.00 30.70 270 HIS A O 1
ATOM 2040 N N . GLY A 1 271 ? -7.940 29.351 16.662 1.00 33.25 271 GLY A N 1
ATOM 2041 C CA . GLY A 1 271 ? -8.625 29.643 17.929 1.00 33.25 271 GLY A CA 1
ATOM 2042 C C . GLY A 1 271 ? -10.146 29.820 17.909 1.00 33.25 271 GLY A C 1
ATOM 2043 O O . GLY A 1 271 ? -10.618 30.891 17.554 1.00 33.25 271 GLY A O 1
ATOM 2044 N N . SER A 1 272 ? -10.897 28.829 18.411 1.00 23.00 272 SER A N 1
ATOM 2045 C CA . SER A 1 272 ? -12.047 28.983 19.337 1.00 23.00 272 SER A CA 1
ATOM 2046 C C . SER A 1 272 ? -12.785 27.652 19.536 1.00 23.00 272 SER A C 1
ATOM 2048 O O . SER A 1 272 ? -12.928 26.855 18.612 1.00 23.00 272 SER A O 1
ATOM 2050 N N . VAL A 1 273 ? -13.243 27.424 20.768 1.00 29.44 273 VAL A N 1
ATOM 2051 C CA . VAL A 1 273 ? -14.125 26.328 21.195 1.00 29.44 273 VAL A CA 1
ATOM 2052 C C . VAL A 1 273 ? -15.515 26.520 20.580 1.00 29.44 273 VAL A C 1
ATOM 2054 O O . VAL A 1 273 ? -16.066 27.609 20.703 1.00 29.44 273 VAL A O 1
ATOM 2057 N N . VAL A 1 274 ? -16.106 25.475 19.984 1.00 23.00 274 VAL A N 1
ATOM 2058 C CA . VAL A 1 274 ? -17.562 25.400 19.749 1.00 23.00 274 VAL A CA 1
ATOM 2059 C C . VAL A 1 274 ? -18.054 23.970 19.977 1.00 23.00 274 VAL A C 1
ATOM 2061 O O . VAL A 1 274 ? -17.634 23.025 19.308 1.00 23.00 274 VAL A O 1
ATOM 2064 N N . GLU A 1 275 ? -18.956 23.846 20.943 1.00 25.70 275 GLU A N 1
ATOM 2065 C CA . GLU A 1 275 ? -19.706 22.653 21.322 1.00 25.70 275 GLU A CA 1
ATOM 2066 C C . GLU A 1 275 ? -21.078 22.681 20.619 1.00 25.70 275 GLU A C 1
ATOM 2068 O O . GLU A 1 275 ? -21.765 23.698 20.695 1.00 25.70 275 GLU A O 1
ATOM 2073 N N . TRP A 1 276 ? -21.481 21.597 19.934 1.00 21.78 276 TRP A N 1
ATOM 2074 C CA . TRP A 1 276 ? -22.898 21.242 19.716 1.00 21.78 276 TRP A CA 1
ATOM 2075 C C . TRP A 1 276 ? -23.070 19.797 19.193 1.00 21.78 276 TRP A C 1
ATOM 2077 O O . TRP A 1 276 ? -22.556 19.430 18.135 1.00 21.78 276 TRP A O 1
ATOM 2087 N N . LEU A 1 277 ? -23.827 18.995 19.951 1.00 26.59 277 LEU A N 1
ATOM 2088 C CA . LEU A 1 277 ? -24.527 17.752 19.574 1.00 26.59 277 LEU A CA 1
ATOM 2089 C C . LEU A 1 277 ? -25.990 18.145 19.280 1.00 26.59 277 LEU A C 1
ATOM 2091 O O . LEU A 1 277 ? -26.501 18.969 20.037 1.00 26.59 277 LEU A O 1
ATOM 2095 N N . PRO A 1 278 ? -26.692 17.590 18.265 1.00 28.59 278 PRO A N 1
ATOM 2096 C CA . PRO A 1 278 ? -26.987 16.155 18.198 1.00 28.59 278 PRO A CA 1
ATOM 2097 C C . PRO A 1 278 ? -26.978 15.547 16.775 1.00 28.59 278 PRO A C 1
ATOM 2099 O O . PRO A 1 278 ? -27.281 16.202 15.783 1.00 28.59 278 PRO A O 1
ATOM 2102 N N . SER A 1 279 ? -26.720 14.234 16.702 1.00 29.75 279 SER A N 1
ATOM 2103 C CA . SER A 1 279 ? -26.765 13.353 15.509 1.00 29.75 279 SER A CA 1
ATOM 2104 C C . SER A 1 279 ? -25.549 13.371 14.558 1.00 29.75 279 SER A C 1
ATOM 2106 O O . SER A 1 279 ? -25.657 13.624 13.364 1.00 29.75 279 SER A O 1
ATOM 2108 N N . ALA A 1 280 ? -24.362 13.026 15.068 1.00 30.34 280 ALA A N 1
ATOM 2109 C CA . ALA A 1 280 ? -23.176 12.816 14.231 1.00 30.34 280 ALA A CA 1
ATOM 2110 C C . ALA A 1 280 ? -23.122 11.381 13.660 1.00 30.34 280 ALA A C 1
ATOM 2112 O O . ALA A 1 280 ? -22.916 10.411 14.390 1.00 30.34 280 ALA A O 1
ATOM 2113 N N . GLN A 1 281 ? -23.279 11.256 12.340 1.00 35.09 281 GLN A N 1
ATOM 2114 C CA . GLN A 1 281 ? -22.957 10.055 11.567 1.00 35.09 281 GLN A CA 1
ATOM 2115 C C . GLN A 1 281 ? -21.483 10.129 11.127 1.00 35.09 281 GLN A C 1
ATOM 2117 O O . GLN A 1 281 ? -21.139 10.940 10.278 1.00 35.09 281 GLN A O 1
ATOM 2122 N N . GLY A 1 282 ? -20.631 9.277 11.710 1.00 30.88 282 GLY A N 1
ATOM 2123 C CA . GLY A 1 282 ? -19.245 9.030 11.279 1.00 30.88 282 GLY A CA 1
ATOM 2124 C C . GLY A 1 282 ? -18.203 10.069 11.725 1.00 30.88 282 GLY A C 1
ATOM 2125 O O . GLY A 1 282 ? -18.350 11.265 11.502 1.00 30.88 282 GLY A O 1
ATOM 2126 N N . VAL A 1 283 ? -17.104 9.600 12.330 1.00 37.47 283 VAL A N 1
ATOM 2127 C CA . VAL A 1 283 ? -15.923 10.415 12.673 1.00 37.47 283 VAL A CA 1
ATOM 2128 C C . VAL A 1 283 ? -14.681 9.754 12.073 1.00 37.47 283 VAL A C 1
ATOM 2130 O O . VAL A 1 283 ? -14.425 8.580 12.334 1.00 37.47 283 VAL A O 1
ATOM 2133 N N . ILE A 1 284 ? -13.917 10.511 11.279 1.00 34.47 284 ILE A N 1
ATOM 2134 C CA . ILE A 1 284 ? -12.602 10.120 10.751 1.00 34.47 284 ILE A CA 1
ATOM 2135 C C . ILE A 1 284 ? -11.537 10.717 11.677 1.00 34.47 284 ILE A C 1
ATOM 2137 O O . ILE A 1 284 ? -11.544 11.922 11.930 1.00 34.47 284 ILE A O 1
ATOM 2141 N N . LEU A 1 285 ? -10.633 9.884 12.195 1.00 36.81 285 LEU A N 1
ATOM 2142 C CA . LEU A 1 285 ? -9.514 10.324 13.029 1.00 36.81 285 LEU A CA 1
ATOM 2143 C C . LEU A 1 285 ? -8.211 10.354 12.231 1.00 36.81 285 LE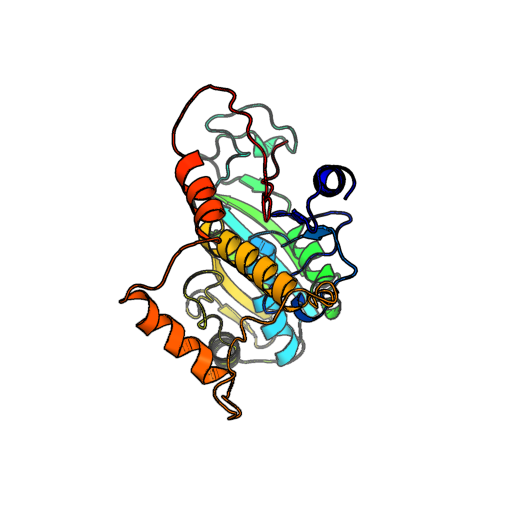U A C 1
ATOM 2145 O O . LEU A 1 285 ? -7.710 9.294 11.868 1.00 36.81 285 LEU A O 1
ATOM 2149 N N . GLY A 1 286 ? -7.608 11.535 12.083 1.00 29.41 286 GLY A N 1
ATOM 2150 C CA . GLY A 1 286 ? -6.183 11.656 11.774 1.00 29.41 286 GLY A CA 1
ATOM 2151 C C . GLY A 1 286 ? -5.350 11.385 13.028 1.00 29.41 286 GLY A C 1
ATOM 2152 O O . GLY A 1 286 ? -5.593 11.982 14.077 1.00 29.41 286 GLY A O 1
ATOM 2153 N N . SER A 1 287 ? -4.375 10.480 12.946 1.00 25.48 287 SER A N 1
ATOM 2154 C CA . SER A 1 287 ? -3.432 10.245 14.040 1.00 25.48 287 SER A CA 1
ATOM 2155 C C . SER A 1 287 ? -2.508 11.457 14.196 1.00 25.48 287 SER A C 1
ATOM 2157 O O . SER A 1 287 ? -1.640 11.682 13.352 1.00 25.48 287 SER A O 1
ATOM 2159 N N . ARG A 1 288 ? -2.688 12.226 15.271 1.00 25.98 288 ARG A N 1
ATOM 2160 C CA . ARG A 1 288 ? -1.646 13.086 15.839 1.00 25.98 288 ARG A CA 1
ATOM 2161 C C . ARG A 1 288 ? -1.123 12.401 17.098 1.00 25.98 288 ARG A C 1
ATOM 2163 O O . ARG A 1 288 ? -1.927 12.054 17.964 1.00 25.98 288 ARG A O 1
ATOM 2170 N N . ASP A 1 289 ? 0.186 12.182 17.138 1.00 30.83 289 ASP A N 1
ATOM 2171 C CA . ASP A 1 289 ? 0.927 12.201 18.401 1.00 30.83 289 ASP A CA 1
ATOM 2172 C C . ASP A 1 289 ? 1.164 13.671 18.775 1.00 30.83 289 ASP A C 1
ATOM 2174 O O . ASP A 1 289 ? 1.444 14.467 17.842 1.00 30.83 289 ASP A O 1
#

Secondary structure (DSSP, 8-state):
-HHHHHHHHTT-S-EEESS--SSSPB--TTTTGGG--TT-SEEE---HHHHHHHHHHHHHHHHH-EEEEEEEEEEE--TTSBSSS---SS-GGGGSBTTT--EEEE-SHHHHHHHHSGGGTTTEEEEEEEES-SS-EEEEEEEEESS---HHHHHHHHHHT-TTSSTTS-EE-TTT-EESSSSEEEEEEEE-TTHHHHHHHHHHHHHHHHHPPPPPPPS-S--------------TTHHHHHHHHGGGS-----SSHHHHHHHHGGGS---------S-----EEP---

Radius of gyration: 21.78 Å; Cα contacts (8 Å, |Δi|>4): 453; chains: 1; bounding box: 65×48×46 Å

Sequence (289 aa):
MEKAGAHLKGGAKRVTISAPSADAPMFVMGVNHKKYDNSLNIVSNASCTTNCLAPLAKVIHDHFGIVEGLMTTIHAVTATQKTVDGPSGKLWHDGQGAAQNIIPASTGTAKAVGKVIPELNRKLTGMAFRVPTPNVLVVDLTCHLEKAAKYDNIKKVVVSCNFNSDTHSSTFNAGAGIALNDHFIKLISWYDNEFGYSNWVVDLMIHMASKEKEPPGPPGRGAGGWRKRGGGEEKEEEWAERRADSFSSTVTLGKVACCIFKILQVGRLHGSVVEWLPSAQGVILGSRD

Solvent-accessible surface area (backbone atoms only — not comparable to full-atom values): 17148 Å² total; per-residue (Å²): 89,73,78,64,44,52,47,48,76,71,68,39,83,56,40,53,36,70,35,68,52,98,76,32,59,57,38,35,82,98,66,38,44,88,75,66,56,89,84,62,44,55,35,14,51,27,37,47,66,30,59,39,45,40,52,55,50,46,58,47,33,77,76,32,34,64,63,37,34,46,34,40,29,50,29,34,46,56,92,87,49,29,84,49,72,49,92,46,99,81,46,77,64,56,6,38,25,34,74,82,38,77,36,72,40,86,52,67,41,33,62,48,33,16,68,54,40,62,91,42,45,90,29,39,42,50,38,32,34,30,32,68,37,83,61,51,30,35,40,39,41,35,36,36,34,69,43,75,46,56,63,71,59,52,44,49,51,59,60,69,72,48,57,72,87,50,101,49,43,43,48,72,38,80,83,75,36,51,60,84,48,46,36,38,37,35,44,32,33,33,28,34,58,61,65,19,37,53,50,51,49,51,51,50,52,52,53,55,56,73,67,56,76,79,73,84,72,76,90,85,71,83,80,83,72,83,78,80,77,79,89,74,94,76,60,80,73,61,65,63,60,59,58,68,68,58,77,78,60,93,79,83,92,80,80,69,63,71,66,56,54,60,66,67,47,76,82,68,82,82,89,82,91,84,90,84,85,87,86,83,81,82,65,81,50,79,89,75,132

pLDDT: mean 74.86, std 28.06, range [21.78, 98.44]

Organism: Nyctereutes procyonoides (NCBI:txid34880)

Foldseek 3Di:
DVVQCVVVVVVAQAEEALEDDPPAAEDAPPFQLVVDDSVRRYHYPYALLLNQVLNLVVLQCVPFRFQAKEKEKAFEDDPQADCAADDHPPDNQSRHRLLPDFGKAADCNQCVSCSRVVSCHVRYGYIYTHHNDHWKMKMKMKTFTPHFADLVVSLCSSVVSDPPLDPAGKAWDSPPKDAPGRGIIITMIMHTRPGNSVVRSVVSVVSSVVNDDDDPPDPDDDDPDPDDDDDDPDDPVVVSVVVVPVVPDDDDDDPPVVVVVVVVPVVDDDDDDDDDDDDDHDDHDDDDD